Protein AF-A0A4Q2D017-F1 (afdb_monomer_lite)

Structure (mmCIF, N/CA/C/O backbone):
data_AF-A0A4Q2D017-F1
#
_entry.id   AF-A0A4Q2D017-F1
#
loop_
_atom_site.group_PDB
_atom_site.id
_atom_site.type_symbol
_atom_site.label_atom_id
_atom_site.label_alt_id
_atom_site.label_comp_id
_atom_site.label_asym_id
_atom_site.label_entity_id
_atom_site.label_seq_id
_atom_site.pdbx_PDB_ins_code
_atom_site.Cartn_x
_atom_site.Cartn_y
_atom_site.Cartn_z
_atom_site.occupancy
_atom_site.B_iso_or_equiv
_atom_site.auth_seq_id
_atom_site.auth_comp_id
_atom_site.auth_asym_id
_atom_site.auth_atom_id
_atom_site.pdbx_PDB_model_num
ATOM 1 N N . MET A 1 1 ? 18.342 13.319 -17.846 1.00 67.12 1 MET A N 1
ATOM 2 C CA . MET A 1 1 ? 18.159 12.533 -19.087 1.00 67.12 1 MET A CA 1
ATOM 3 C C . MET A 1 1 ? 16.752 11.967 -19.278 1.00 67.12 1 MET A C 1
ATOM 5 O O . MET A 1 1 ? 16.152 12.289 -20.282 1.00 67.12 1 MET A O 1
ATOM 9 N N . SER A 1 2 ? 16.174 11.177 -18.359 1.00 67.62 2 SER A N 1
ATOM 10 C CA . SER A 1 2 ? 14.832 10.562 -18.559 1.00 67.62 2 SER A CA 1
ATOM 11 C C . SER A 1 2 ? 13.714 11.557 -18.910 1.00 67.62 2 SER A C 1
ATOM 13 O O . SER A 1 2 ? 12.791 11.193 -19.616 1.00 67.62 2 SER A O 1
ATOM 15 N N . LYS A 1 3 ? 13.777 12.787 -18.380 1.00 69.56 3 LYS A N 1
ATOM 16 C CA . LYS A 1 3 ? 12.788 13.849 -18.630 1.00 69.56 3 LYS A CA 1
ATOM 17 C C . LYS A 1 3 ? 13.224 14.787 -19.750 1.00 69.56 3 LYS A C 1
ATOM 19 O O . LYS A 1 3 ? 12.391 15.288 -20.477 1.00 69.56 3 LYS A O 1
ATOM 24 N N . ASP A 1 4 ? 14.524 15.024 -19.872 1.00 72.00 4 ASP A N 1
ATOM 25 C CA . ASP A 1 4 ? 15.075 15.971 -20.846 1.00 72.00 4 ASP A CA 1
ATOM 26 C C . ASP A 1 4 ? 15.162 15.361 -22.256 1.00 72.00 4 ASP A C 1
ATOM 28 O O . ASP A 1 4 ? 15.118 16.097 -23.234 1.00 72.00 4 ASP A O 1
ATOM 32 N N . PHE A 1 5 ? 15.263 14.025 -22.336 1.00 76.50 5 PHE A N 1
ATOM 33 C CA . PHE A 1 5 ? 15.403 13.207 -23.552 1.00 76.50 5 PHE A CA 1
ATOM 34 C C . PHE A 1 5 ? 14.256 12.201 -23.760 1.00 76.50 5 PHE A C 1
ATOM 36 O O . PHE A 1 5 ? 14.355 11.348 -24.635 1.00 76.50 5 PHE A O 1
ATOM 43 N N . ASP A 1 6 ? 13.233 12.216 -22.896 1.00 71.19 6 ASP A N 1
ATOM 44 C CA . ASP A 1 6 ? 12.160 11.200 -22.823 1.00 71.19 6 ASP A CA 1
ATOM 45 C C . ASP A 1 6 ? 12.660 9.730 -22.798 1.00 71.19 6 ASP A C 1
ATOM 47 O O . ASP A 1 6 ? 11.977 8.772 -23.156 1.00 71.19 6 ASP A O 1
ATOM 51 N N . ALA A 1 7 ? 13.899 9.523 -22.341 1.00 77.19 7 ALA A N 1
ATOM 52 C CA . ALA A 1 7 ? 14.581 8.231 -22.350 1.00 77.19 7 ALA A CA 1
ATOM 53 C C . ALA A 1 7 ? 14.262 7.415 -21.084 1.00 77.19 7 ALA A C 1
ATOM 55 O O . ALA A 1 7 ? 15.121 7.161 -20.231 1.00 77.19 7 ALA A O 1
ATOM 56 N N . ASN A 1 8 ? 12.995 7.036 -20.912 1.00 71.19 8 ASN A N 1
ATOM 57 C CA . ASN A 1 8 ? 12.567 6.243 -19.761 1.00 71.19 8 ASN A CA 1
ATOM 58 C C . ASN A 1 8 ? 13.264 4.870 -19.730 1.00 71.19 8 ASN A C 1
ATOM 60 O O . ASN A 1 8 ? 13.350 4.172 -20.733 1.00 71.19 8 ASN A O 1
ATOM 64 N N . GLY A 1 9 ? 13.795 4.488 -18.562 1.00 70.12 9 GLY A N 1
ATOM 65 C CA . GLY A 1 9 ? 14.555 3.241 -18.381 1.00 70.12 9 GLY A CA 1
ATOM 66 C C . GLY A 1 9 ? 16.047 3.334 -18.725 1.00 70.12 9 GLY A C 1
ATOM 67 O O . GLY A 1 9 ? 16.813 2.470 -18.308 1.00 70.12 9 GLY A O 1
ATOM 68 N N . PHE A 1 10 ? 16.490 4.413 -19.377 1.00 77.25 10 PHE A N 1
ATOM 69 C CA . PHE A 1 10 ? 17.895 4.652 -19.700 1.00 77.25 10 PHE A CA 1
ATOM 70 C C . PHE A 1 10 ? 18.370 5.935 -19.010 1.00 77.25 10 PHE A C 1
ATOM 72 O O . PHE A 1 10 ? 18.116 7.049 -19.459 1.00 77.25 10 PHE A O 1
ATOM 79 N N . ARG A 1 11 ? 18.993 5.801 -17.832 1.00 75.81 11 ARG A N 1
ATOM 80 C CA . ARG A 1 11 ? 19.250 6.939 -16.934 1.00 75.81 11 ARG A CA 1
ATOM 81 C C . ARG A 1 11 ? 20.738 7.127 -16.664 1.00 75.81 11 ARG A C 1
ATOM 83 O O . ARG A 1 11 ? 21.403 6.222 -16.177 1.00 75.81 11 ARG A O 1
ATOM 90 N N . ALA A 1 12 ? 21.214 8.342 -16.914 1.00 80.38 12 ALA A N 1
ATOM 91 C CA . ALA A 1 12 ? 22.469 8.865 -16.391 1.00 80.38 12 ALA A CA 1
ATOM 92 C C . ALA A 1 12 ? 22.181 10.164 -15.624 1.00 80.38 12 ALA A C 1
ATOM 94 O O . ALA A 1 12 ? 21.317 10.952 -16.026 1.00 80.38 12 ALA A O 1
ATOM 95 N N . GLY A 1 13 ? 22.862 10.350 -14.496 1.00 75.81 13 GLY A N 1
ATOM 96 C CA . GLY A 1 13 ? 22.846 11.591 -13.726 1.00 75.81 13 GLY A CA 1
ATOM 97 C C . GLY A 1 13 ? 24.083 12.415 -14.058 1.00 75.81 13 GLY A C 1
ATOM 98 O O . GLY A 1 13 ? 25.172 11.861 -14.170 1.00 75.81 13 GLY A O 1
ATOM 99 N N . VAL A 1 14 ? 23.915 13.725 -14.212 1.00 77.81 14 VAL A N 1
ATOM 100 C CA . VAL A 1 14 ? 25.022 14.665 -14.409 1.00 77.81 14 VAL A CA 1
ATOM 101 C C . VAL A 1 14 ? 24.901 15.745 -13.346 1.00 77.81 14 VAL A C 1
ATOM 103 O O . VAL A 1 14 ? 23.828 16.323 -13.175 1.00 77.81 14 VAL A O 1
ATOM 106 N N . LEU A 1 15 ? 25.995 16.011 -12.632 1.00 81.81 15 LEU A N 1
ATOM 107 C CA . LEU A 1 15 ? 26.108 17.190 -11.785 1.00 81.81 15 LEU A CA 1
ATOM 108 C C . LEU A 1 15 ? 26.809 18.290 -12.576 1.00 81.81 15 LEU A C 1
ATOM 110 O O . LEU A 1 15 ? 27.970 18.147 -12.950 1.00 81.81 15 LEU A O 1
ATOM 114 N N . PHE A 1 16 ? 26.114 19.404 -12.772 1.00 83.38 16 PHE A N 1
ATOM 115 C CA . PHE A 1 16 ? 26.702 20.636 -13.274 1.00 83.38 16 PHE A CA 1
ATOM 116 C C . PHE A 1 16 ? 26.697 21.671 -12.150 1.00 83.38 16 PHE A C 1
ATOM 118 O O . PHE A 1 16 ? 25.639 22.020 -11.627 1.00 83.38 16 PHE A O 1
ATOM 125 N N . THR A 1 17 ? 27.873 22.152 -11.755 1.00 87.06 17 THR A N 1
ATOM 126 C CA . THR A 1 17 ? 28.029 23.181 -10.721 1.00 87.06 17 THR A CA 1
ATOM 127 C C . THR A 1 17 ? 29.101 24.179 -11.139 1.00 87.06 17 THR A C 1
ATOM 129 O O . THR A 1 17 ? 30.084 23.806 -11.770 1.00 87.06 17 THR A O 1
ATOM 132 N N . ARG A 1 18 ? 28.907 25.451 -10.777 1.00 93.94 18 ARG A N 1
ATOM 133 C CA . ARG A 1 18 ? 29.926 26.511 -10.893 1.00 93.94 18 ARG A CA 1
ATOM 134 C C . ARG A 1 18 ? 30.689 26.740 -9.580 1.00 93.94 18 ARG A C 1
ATOM 136 O O . ARG A 1 18 ? 31.474 27.673 -9.487 1.00 93.94 18 ARG A O 1
ATOM 143 N N . ASN A 1 19 ? 30.396 25.953 -8.543 1.00 96.31 19 ASN A N 1
ATOM 144 C CA . ASN A 1 19 ? 31.060 26.024 -7.245 1.00 96.31 19 ASN A CA 1
ATOM 145 C C . ASN A 1 19 ? 32.191 24.988 -7.195 1.00 96.31 19 ASN A C 1
ATOM 147 O O . ASN A 1 19 ? 31.921 23.786 -7.127 1.00 96.31 19 ASN A O 1
ATOM 151 N N . ASP A 1 20 ? 33.433 25.470 -7.210 1.00 95.56 20 ASP A N 1
ATOM 152 C CA . ASP A 1 20 ? 34.635 24.631 -7.258 1.00 95.56 20 ASP A CA 1
ATOM 153 C C . ASP A 1 20 ? 34.803 23.742 -6.020 1.00 95.56 20 ASP A C 1
ATOM 155 O O . ASP A 1 20 ? 35.229 22.594 -6.137 1.00 95.56 20 ASP A O 1
ATOM 159 N N . GLU A 1 21 ? 34.436 24.226 -4.834 1.00 95.19 21 GLU A N 1
ATOM 160 C CA . GLU A 1 21 ? 34.548 23.453 -3.590 1.00 95.19 21 GLU A CA 1
ATOM 161 C C . GLU A 1 21 ? 33.543 22.295 -3.558 1.00 95.19 21 GLU A C 1
ATOM 163 O O . GLU A 1 21 ? 33.886 21.166 -3.187 1.00 95.19 21 GLU A O 1
ATOM 168 N N . LEU A 1 22 ? 32.318 22.533 -4.041 1.00 92.50 22 LEU A N 1
ATOM 169 C CA . LEU A 1 22 ? 31.337 21.469 -4.249 1.00 92.50 22 LEU A CA 1
ATOM 170 C C . LEU A 1 22 ? 31.820 20.472 -5.310 1.00 92.50 22 LEU A C 1
ATOM 172 O O . LEU A 1 22 ? 31.696 19.264 -5.111 1.00 92.50 22 LEU A O 1
ATOM 176 N N . PHE A 1 23 ? 32.392 20.960 -6.414 1.00 92.38 23 PHE A N 1
ATOM 177 C CA . PHE A 1 23 ? 32.914 20.103 -7.476 1.00 92.38 23 PHE A CA 1
ATOM 178 C C . PHE A 1 23 ? 34.010 19.167 -6.957 1.00 92.38 23 PHE A C 1
ATOM 180 O O . PHE A 1 23 ? 33.894 17.954 -7.121 1.00 92.38 23 PHE A O 1
ATOM 187 N N . LYS A 1 24 ? 35.020 19.698 -6.253 1.00 92.06 24 LYS A N 1
ATOM 188 C CA . LYS A 1 24 ? 36.105 18.904 -5.645 1.00 92.06 24 LYS A CA 1
ATOM 189 C C . LYS A 1 24 ? 35.575 17.872 -4.648 1.00 92.06 24 LYS A C 1
ATOM 191 O O . LYS A 1 24 ? 36.005 16.719 -4.673 1.00 92.06 24 LYS A O 1
ATOM 196 N N . SER A 1 25 ? 34.613 18.267 -3.811 1.00 91.25 25 SER A N 1
ATOM 197 C CA . SER A 1 25 ? 34.002 17.381 -2.810 1.00 91.25 25 SER A CA 1
ATOM 198 C C . SER A 1 25 ? 33.255 16.208 -3.453 1.00 91.25 25 SER A C 1
ATOM 200 O O . SER A 1 25 ? 33.391 15.061 -3.026 1.00 91.25 25 SER A O 1
ATOM 202 N N . ILE A 1 26 ? 32.494 16.472 -4.519 1.00 89.31 26 ILE A N 1
ATOM 203 C CA . ILE A 1 26 ? 31.793 15.429 -5.280 1.00 89.31 26 ILE A CA 1
ATOM 204 C C . ILE A 1 26 ? 32.804 14.544 -6.016 1.00 89.31 26 ILE A C 1
ATOM 206 O O . ILE A 1 26 ? 32.665 13.322 -6.018 1.00 89.31 26 ILE A O 1
ATOM 210 N N . LEU A 1 27 ? 33.852 15.130 -6.600 1.00 88.31 27 LEU A N 1
ATOM 211 C CA . LEU A 1 27 ? 34.858 14.389 -7.359 1.00 88.31 27 LEU A CA 1
ATOM 212 C C . LEU A 1 27 ? 35.555 13.329 -6.493 1.00 88.31 27 LEU A C 1
ATOM 214 O O . LEU A 1 27 ? 35.720 12.196 -6.945 1.00 88.31 27 LEU A O 1
ATOM 218 N N . ALA A 1 28 ? 35.846 13.650 -5.227 1.00 88.50 28 ALA A N 1
ATOM 219 C CA . ALA A 1 28 ? 36.427 12.718 -4.257 1.00 88.50 28 ALA A CA 1
ATOM 220 C C . ALA A 1 28 ? 35.551 11.479 -3.975 1.00 88.50 28 ALA A C 1
ATOM 222 O O . ALA A 1 28 ? 36.070 10.433 -3.593 1.00 88.50 28 ALA A O 1
ATOM 223 N N . THR A 1 29 ? 34.233 11.569 -4.184 1.00 86.50 29 THR A N 1
ATOM 224 C CA . THR A 1 29 ? 33.278 10.463 -3.964 1.00 86.50 29 THR A CA 1
ATOM 225 C C . THR A 1 29 ? 32.739 9.852 -5.263 1.00 86.50 29 THR A C 1
ATOM 227 O O . THR A 1 29 ? 32.033 8.843 -5.233 1.00 86.50 29 THR A O 1
ATOM 230 N N . SER A 1 30 ? 33.115 10.411 -6.417 1.00 84.69 30 SER A N 1
ATOM 231 C CA . SER A 1 30 ? 32.557 10.063 -7.731 1.00 84.69 30 SER A CA 1
ATOM 232 C C . SER A 1 30 ? 32.817 8.620 -8.178 1.00 84.69 30 SER A C 1
ATOM 234 O O . SER A 1 30 ? 32.018 8.070 -8.935 1.00 84.69 30 SER A O 1
ATOM 236 N N . ILE A 1 31 ? 33.874 7.970 -7.673 1.00 82.31 31 ILE A N 1
ATOM 237 C CA . ILE A 1 31 ? 34.213 6.575 -8.007 1.00 82.31 31 ILE A CA 1
ATOM 238 C C . ILE A 1 31 ? 33.091 5.587 -7.648 1.00 82.31 31 ILE A C 1
ATOM 240 O O . ILE A 1 31 ? 32.924 4.568 -8.313 1.00 82.31 31 ILE A O 1
ATOM 244 N N . PHE A 1 32 ? 32.276 5.910 -6.641 1.00 82.19 32 PHE A N 1
ATOM 245 C CA . PHE A 1 32 ? 31.134 5.092 -6.224 1.00 82.19 32 PHE A CA 1
ATOM 246 C C . PHE A 1 32 ? 29.852 5.390 -7.016 1.00 82.19 32 PHE A C 1
ATOM 248 O O . PHE A 1 32 ? 28.829 4.748 -6.795 1.00 82.19 32 PHE A O 1
ATOM 255 N N . MET A 1 33 ? 29.892 6.366 -7.926 1.00 82.50 33 MET A N 1
ATOM 256 C CA . MET A 1 33 ? 28.743 6.859 -8.694 1.00 82.50 33 MET A CA 1
ATOM 257 C C . MET A 1 33 ? 28.937 6.690 -10.209 1.00 82.50 33 MET A C 1
ATOM 259 O O . MET A 1 33 ? 28.250 7.334 -11.002 1.00 82.50 33 MET A O 1
ATOM 263 N N . LEU A 1 34 ? 29.886 5.842 -10.622 1.00 79.81 34 LEU A N 1
ATOM 264 C CA . LEU A 1 34 ? 30.203 5.627 -12.030 1.00 79.81 34 LEU A CA 1
ATOM 265 C C . LEU A 1 34 ? 29.020 5.015 -12.788 1.00 79.81 34 LEU A C 1
ATOM 267 O O . LEU A 1 34 ? 28.345 4.094 -12.329 1.00 79.81 34 LEU A O 1
ATOM 271 N N . VAL A 1 35 ? 28.800 5.526 -13.995 1.00 83.50 35 VAL A N 1
ATOM 272 C CA . VAL A 1 35 ? 27.807 5.003 -14.934 1.00 83.50 35 VAL A CA 1
ATOM 273 C C . VAL A 1 35 ? 28.438 3.855 -15.724 1.00 83.50 35 VAL A C 1
ATOM 275 O O . VAL A 1 35 ? 29.602 3.933 -16.112 1.00 83.50 35 VAL A O 1
ATOM 278 N N . ALA A 1 36 ? 27.675 2.789 -15.984 1.00 86.44 36 ALA A N 1
ATOM 279 C CA . ALA A 1 36 ? 28.152 1.656 -16.776 1.00 86.44 36 ALA A CA 1
ATOM 280 C C . ALA A 1 36 ? 28.688 2.116 -18.145 1.00 86.44 36 ALA A C 1
ATOM 282 O O . ALA A 1 36 ? 28.051 2.930 -18.820 1.00 86.44 36 ALA A O 1
ATOM 283 N N . SER A 1 37 ? 29.831 1.572 -18.579 1.00 89.12 37 SER A N 1
ATOM 284 C CA . SER A 1 37 ? 30.522 2.002 -19.806 1.00 89.12 37 SER A CA 1
ATOM 285 C C . SER A 1 37 ? 29.637 2.015 -21.063 1.00 89.12 37 SER A C 1
ATOM 287 O O . SER A 1 37 ? 29.724 2.991 -21.806 1.00 89.12 37 SER A O 1
ATOM 289 N N . PRO A 1 38 ? 28.736 1.035 -21.303 1.00 88.62 38 PRO A N 1
ATOM 290 C CA . PRO A 1 38 ? 27.812 1.101 -22.438 1.00 88.62 38 PRO A CA 1
ATOM 291 C C . PRO A 1 38 ? 26.863 2.305 -22.367 1.00 88.62 38 PRO A C 1
ATOM 293 O O . PRO A 1 38 ? 26.649 2.992 -23.363 1.00 88.62 38 PRO A O 1
ATOM 296 N N . THR A 1 39 ? 26.339 2.609 -21.176 1.00 87.25 39 THR A N 1
ATOM 297 C CA . THR A 1 39 ? 25.455 3.759 -20.951 1.00 87.25 39 THR A CA 1
ATOM 298 C C . THR A 1 39 ? 26.199 5.074 -21.163 1.00 87.25 39 THR A C 1
ATOM 300 O O . THR A 1 39 ? 25.681 5.972 -21.823 1.00 87.25 39 THR A O 1
ATOM 303 N N . ALA A 1 40 ? 27.429 5.179 -20.653 1.00 86.62 40 ALA A N 1
ATOM 304 C CA . ALA A 1 40 ? 28.276 6.352 -20.850 1.00 86.62 40 ALA A CA 1
ATOM 305 C C . ALA A 1 40 ? 28.636 6.564 -22.332 1.00 86.62 40 ALA A C 1
ATOM 307 O O . ALA A 1 40 ? 28.551 7.687 -22.823 1.00 86.62 40 ALA A O 1
ATOM 308 N N . GLY A 1 41 ? 28.979 5.494 -23.057 1.00 90.19 41 GLY A N 1
ATOM 309 C CA . GLY A 1 41 ? 29.297 5.552 -24.486 1.00 90.19 41 GLY A CA 1
ATOM 310 C C . GLY A 1 41 ? 28.118 6.021 -25.338 1.00 90.19 41 GLY A C 1
ATOM 311 O O . GLY A 1 41 ? 28.281 6.910 -26.169 1.00 90.19 41 GLY A O 1
ATOM 312 N N . LEU A 1 42 ? 26.920 5.490 -25.083 1.00 87.75 42 LEU A N 1
ATOM 313 C CA . LEU A 1 42 ? 25.701 5.886 -25.795 1.00 87.75 42 LEU A CA 1
ATOM 314 C C . LEU A 1 42 ? 25.314 7.347 -25.527 1.00 87.75 42 LEU A C 1
ATOM 316 O O . LEU A 1 42 ? 25.030 8.082 -26.470 1.00 87.75 42 LEU A O 1
ATOM 320 N N . TRP A 1 43 ? 25.344 7.793 -24.264 1.00 88.06 43 TRP A N 1
ATOM 321 C CA . TRP A 1 43 ? 25.077 9.201 -23.950 1.00 88.06 43 TRP A CA 1
ATOM 322 C C . TRP A 1 43 ? 26.126 10.132 -24.549 1.00 88.06 43 TRP A C 1
ATOM 324 O O . TRP A 1 43 ? 25.768 11.187 -25.062 1.00 88.06 43 TRP A O 1
ATOM 334 N N . SER A 1 44 ? 27.400 9.740 -24.522 1.00 88.12 44 SER A N 1
ATOM 335 C CA . SER A 1 44 ? 28.479 10.511 -25.139 1.00 88.12 44 SER A CA 1
ATOM 336 C C . SER A 1 44 ? 28.289 10.641 -26.651 1.00 88.12 44 SER A C 1
ATOM 338 O O . SER A 1 44 ? 28.412 11.741 -27.180 1.00 88.12 44 SER A O 1
ATOM 340 N N . ALA A 1 45 ? 27.938 9.555 -27.346 1.00 89.38 45 ALA A N 1
ATOM 341 C CA . ALA A 1 45 ? 27.687 9.590 -28.786 1.00 89.38 45 ALA A CA 1
ATOM 342 C C . ALA A 1 45 ? 26.535 10.542 -29.140 1.00 89.38 45 ALA A C 1
ATOM 344 O O . ALA A 1 45 ? 26.681 11.368 -30.034 1.00 89.38 45 ALA A O 1
ATOM 345 N N . LEU A 1 46 ? 25.428 10.482 -28.394 1.00 84.94 46 LEU A N 1
ATOM 346 C CA . LEU A 1 46 ? 24.279 11.361 -28.613 1.00 84.94 46 LEU A CA 1
ATOM 347 C C . LEU A 1 46 ? 24.597 12.834 -28.313 1.00 84.94 46 LEU A C 1
ATOM 349 O O . LEU A 1 46 ? 24.197 13.713 -29.066 1.00 84.94 46 LEU A O 1
ATOM 353 N N . LEU A 1 47 ? 25.286 13.114 -27.203 1.00 86.75 47 LEU A N 1
ATOM 354 C CA . LEU A 1 47 ? 25.563 14.486 -26.764 1.00 86.75 47 LEU A CA 1
ATOM 355 C C . LEU A 1 47 ? 26.646 15.185 -27.595 1.00 86.75 47 LEU A C 1
ATOM 357 O O . LEU A 1 47 ? 26.670 16.412 -27.629 1.00 86.75 47 LEU A O 1
ATOM 361 N N . ASN A 1 48 ? 27.539 14.426 -28.235 1.00 91.50 48 ASN A N 1
ATOM 362 C CA . ASN A 1 48 ? 28.587 14.974 -29.099 1.00 91.50 48 ASN A CA 1
ATOM 363 C C . ASN A 1 48 ? 28.182 15.042 -30.581 1.00 91.50 48 ASN A C 1
ATOM 365 O O . ASN A 1 48 ? 28.894 15.661 -31.370 1.00 91.50 48 ASN A O 1
ATOM 369 N N . ASP A 1 49 ? 27.053 14.447 -30.974 1.00 93.19 49 ASP A N 1
ATOM 370 C CA . ASP A 1 49 ? 26.478 14.634 -32.306 1.00 93.19 49 ASP A CA 1
ATOM 371 C C . ASP A 1 49 ? 25.733 15.977 -32.361 1.00 93.19 49 ASP A C 1
ATOM 373 O O . ASP A 1 49 ? 24.557 16.076 -32.006 1.00 93.19 49 ASP A O 1
ATOM 377 N N . GLN A 1 50 ? 26.440 17.034 -32.776 1.00 89.62 50 GLN A N 1
ATOM 378 C CA . GLN A 1 50 ? 25.887 18.393 -32.816 1.00 89.62 50 GLN A CA 1
ATOM 379 C C . GLN A 1 50 ? 24.626 18.492 -33.686 1.00 89.62 50 GLN A C 1
ATOM 381 O O . GLN A 1 50 ? 23.647 19.100 -33.260 1.00 89.62 50 GLN A O 1
ATOM 386 N N . GLY A 1 51 ? 24.612 17.850 -34.859 1.00 92.75 51 GLY A N 1
ATOM 387 C CA . GLY A 1 51 ? 23.474 17.923 -35.778 1.00 92.75 51 GLY A CA 1
ATOM 388 C C . GLY A 1 51 ? 22.238 17.202 -35.238 1.00 92.75 51 GLY A C 1
ATOM 389 O O . GLY A 1 51 ? 21.121 17.728 -35.307 1.00 92.75 51 GLY A O 1
ATOM 390 N N . ALA A 1 52 ? 22.424 16.015 -34.653 1.00 87.00 52 ALA A N 1
ATOM 391 C CA . ALA A 1 52 ? 21.329 15.283 -34.023 1.00 87.00 52 ALA A CA 1
ATOM 392 C C . ALA A 1 52 ? 20.809 15.997 -32.767 1.00 87.00 52 ALA A C 1
ATOM 394 O O . ALA A 1 52 ? 19.596 16.026 -32.543 1.00 87.00 52 ALA A O 1
ATOM 395 N N . LEU A 1 53 ? 21.699 16.592 -31.965 1.00 87.31 53 LEU A N 1
ATOM 396 C CA . LEU A 1 53 ? 21.328 17.303 -30.744 1.00 87.31 53 LEU A CA 1
ATOM 397 C C . LEU A 1 53 ? 20.535 18.580 -31.041 1.00 87.31 53 LEU A C 1
ATOM 399 O O . LEU A 1 53 ? 19.506 18.804 -30.406 1.00 87.31 53 LEU A O 1
ATOM 403 N N . GLU A 1 54 ? 20.969 19.386 -32.011 1.00 90.50 54 GLU A N 1
ATOM 404 C CA . GLU A 1 54 ? 20.235 20.582 -32.451 1.00 90.50 54 GLU A CA 1
ATOM 405 C C . GLU A 1 54 ? 18.834 20.205 -32.944 1.00 90.50 54 GLU A C 1
ATOM 407 O O . GLU A 1 54 ? 17.834 20.707 -32.424 1.00 90.50 54 GLU A O 1
ATOM 412 N N . THR A 1 55 ? 18.752 19.211 -33.836 1.00 92.19 55 THR A N 1
ATOM 413 C CA . THR A 1 55 ? 17.473 18.687 -34.344 1.00 92.19 55 THR A CA 1
ATOM 414 C C . THR A 1 55 ? 16.570 18.184 -33.213 1.00 92.19 55 THR A C 1
ATOM 416 O O . THR A 1 55 ? 15.353 18.392 -33.229 1.00 92.19 55 THR A O 1
ATOM 419 N N . TYR A 1 56 ? 17.142 17.492 -32.222 1.00 88.25 56 TYR A N 1
ATOM 420 C CA . TYR A 1 56 ? 16.402 17.000 -31.064 1.00 88.25 56 TYR A CA 1
ATOM 421 C C . TYR A 1 56 ? 15.823 18.152 -30.236 1.00 88.25 56 TYR A C 1
ATOM 423 O O . TYR A 1 56 ? 14.637 18.129 -29.903 1.00 88.25 56 TYR A O 1
ATOM 431 N N . VAL A 1 57 ? 16.640 19.162 -29.915 1.00 87.81 57 VAL A N 1
ATOM 432 C CA . VAL A 1 57 ? 16.218 20.311 -29.102 1.00 87.81 57 VAL A CA 1
ATOM 433 C C . VAL A 1 57 ? 15.089 21.072 -29.788 1.00 87.81 57 VAL A C 1
ATOM 435 O O . VAL A 1 57 ? 14.088 21.365 -29.131 1.00 87.81 57 VAL A O 1
ATOM 438 N N . GLU A 1 58 ? 15.205 21.332 -31.091 1.00 91.38 58 GLU A N 1
ATOM 439 C CA . GLU A 1 58 ? 14.161 22.004 -31.872 1.00 91.38 58 GLU A CA 1
ATOM 440 C C . GLU A 1 58 ? 12.841 21.228 -31.825 1.00 91.38 58 GLU A C 1
ATOM 442 O O . GLU A 1 58 ? 11.817 21.761 -31.392 1.00 91.38 58 GLU A O 1
ATOM 447 N N . ARG A 1 59 ? 12.868 19.932 -32.162 1.00 91.12 59 ARG A N 1
ATOM 448 C CA . ARG A 1 59 ? 11.668 19.078 -32.139 1.00 91.12 59 ARG A CA 1
ATOM 449 C C . ARG A 1 59 ? 11.045 18.981 -30.754 1.00 91.12 59 ARG A C 1
ATOM 451 O O . ARG A 1 59 ? 9.823 19.015 -30.623 1.00 91.12 59 ARG A O 1
ATOM 458 N N . ASN A 1 60 ? 11.871 18.860 -29.718 1.00 87.94 60 ASN A N 1
ATOM 459 C CA . ASN A 1 60 ? 11.393 18.792 -28.345 1.00 87.94 60 ASN A CA 1
ATOM 460 C C . ASN A 1 60 ? 10.698 20.100 -27.934 1.00 87.94 60 ASN A C 1
ATOM 462 O O . ASN A 1 60 ? 9.614 20.067 -27.355 1.00 87.94 60 ASN A O 1
ATOM 466 N N . GLN A 1 61 ? 11.268 21.259 -28.279 1.00 88.88 61 GLN A N 1
ATOM 467 C CA . GLN A 1 61 ? 10.642 22.560 -28.021 1.00 88.88 61 GLN A CA 1
ATOM 468 C C . GLN A 1 61 ? 9.322 22.729 -28.781 1.00 88.88 61 GLN A C 1
ATOM 470 O O . GLN A 1 61 ? 8.348 23.223 -28.209 1.00 88.88 61 GLN A O 1
ATOM 475 N N . GLU A 1 62 ? 9.260 22.299 -30.042 1.00 91.50 62 GLU A N 1
ATOM 476 C CA . GLU A 1 62 ? 8.030 22.324 -30.839 1.00 91.50 62 GLU A CA 1
ATOM 477 C C . GLU A 1 62 ? 6.939 21.432 -30.243 1.00 91.50 62 GLU A C 1
ATOM 479 O O . GLU A 1 62 ? 5.802 21.880 -30.076 1.00 91.50 62 GLU A O 1
ATOM 484 N N . ALA A 1 63 ? 7.284 20.199 -29.862 1.00 89.94 63 ALA A N 1
ATOM 485 C CA . ALA A 1 63 ? 6.353 19.258 -29.249 1.00 89.94 63 ALA A CA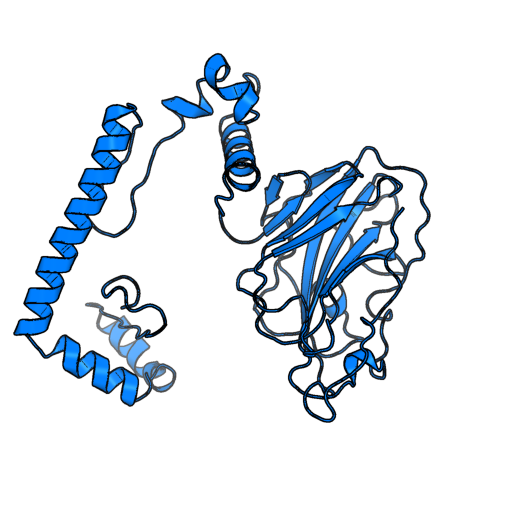 1
ATOM 486 C C . ALA A 1 63 ? 5.844 19.762 -27.889 1.00 89.94 63 ALA A C 1
ATOM 488 O O . ALA A 1 63 ? 4.636 19.744 -27.634 1.00 89.94 63 ALA A O 1
ATOM 489 N N . LEU A 1 64 ? 6.740 20.279 -27.041 1.00 88.06 64 LEU A N 1
ATOM 490 C CA . LEU A 1 64 ? 6.382 20.873 -25.751 1.00 88.06 64 LEU A CA 1
ATOM 491 C C . LEU A 1 64 ? 5.465 22.084 -25.922 1.00 88.06 64 LEU A C 1
ATOM 493 O O . LEU A 1 64 ? 4.458 22.191 -25.217 1.00 88.06 64 LEU A O 1
ATOM 497 N N . ARG A 1 65 ? 5.764 22.966 -26.885 1.00 90.00 65 ARG A N 1
ATOM 498 C CA . ARG A 1 65 ? 4.902 24.106 -27.213 1.00 90.00 65 ARG A CA 1
ATOM 499 C C . ARG A 1 65 ? 3.527 23.634 -27.674 1.00 90.00 65 ARG A C 1
ATOM 501 O O . ARG A 1 65 ? 2.527 24.121 -27.154 1.00 90.00 65 ARG A O 1
ATOM 508 N N . GLY A 1 66 ? 3.464 22.655 -28.576 1.00 92.19 66 GLY A N 1
ATOM 509 C CA . GLY A 1 66 ? 2.205 22.086 -29.058 1.00 92.19 66 GLY A CA 1
ATOM 510 C C . GLY A 1 66 ? 1.351 21.492 -27.932 1.00 92.19 66 GLY A C 1
ATOM 511 O O . GLY A 1 66 ? 0.158 21.786 -27.838 1.00 92.19 66 GLY A O 1
ATOM 512 N N . ALA A 1 67 ? 1.961 20.718 -27.029 1.00 91.19 67 ALA A N 1
ATOM 513 C CA . ALA A 1 67 ? 1.279 20.148 -25.868 1.00 91.19 67 ALA A CA 1
ATOM 514 C C . ALA A 1 67 ? 0.772 21.234 -24.902 1.00 91.19 67 ALA A C 1
ATOM 516 O O . ALA A 1 67 ? -0.386 21.198 -24.475 1.00 91.19 67 ALA A O 1
ATOM 517 N N . TYR A 1 68 ? 1.612 22.230 -24.599 1.00 91.94 68 TYR A N 1
ATOM 518 C CA . TYR A 1 68 ? 1.249 23.363 -23.749 1.00 91.94 68 TYR A CA 1
ATOM 519 C C . TYR A 1 68 ? 0.096 24.177 -24.347 1.00 91.94 68 TYR A C 1
ATOM 521 O O . TYR A 1 68 ? -0.881 24.488 -23.662 1.00 91.94 68 TYR A O 1
ATOM 529 N N . GLU A 1 69 ? 0.157 24.504 -25.635 1.00 93.00 69 GLU A N 1
ATOM 530 C CA . GLU A 1 69 ? -0.902 25.244 -26.321 1.00 93.00 69 GLU A CA 1
ATOM 531 C C . GLU A 1 69 ? -2.213 24.464 -26.362 1.00 93.00 69 GLU A C 1
ATOM 533 O O . GLU A 1 69 ? -3.276 25.053 -26.159 1.00 93.00 69 GLU A O 1
ATOM 538 N N . HIS A 1 70 ? -2.151 23.148 -26.581 1.00 94.44 70 HIS A N 1
ATOM 539 C CA . HIS A 1 70 ? -3.324 22.284 -26.568 1.00 94.44 70 HIS A CA 1
ATOM 540 C C . HIS A 1 70 ? -4.038 22.330 -25.209 1.00 94.44 70 HIS A C 1
ATOM 542 O O . HIS A 1 70 ? -5.219 22.683 -25.143 1.00 94.44 70 HIS A O 1
ATOM 548 N N . ILE A 1 71 ? -3.317 22.051 -24.115 1.00 93.25 71 ILE A N 1
ATOM 549 C CA . ILE A 1 71 ? -3.927 22.001 -22.780 1.00 93.25 71 ILE A CA 1
ATOM 550 C C . ILE A 1 71 ? -4.377 23.386 -22.303 1.00 93.25 71 ILE A C 1
ATOM 552 O O . ILE A 1 71 ? -5.472 23.536 -21.766 1.00 93.25 71 ILE A O 1
ATOM 556 N N . THR A 1 72 ? -3.593 24.436 -22.553 1.00 94.31 72 THR A N 1
ATOM 557 C CA . THR A 1 72 ? -3.959 25.797 -22.130 1.00 94.31 72 THR A CA 1
ATOM 558 C C . THR A 1 72 ? -5.109 26.377 -22.942 1.00 94.31 72 THR A C 1
ATOM 560 O O . THR A 1 72 ? -5.880 27.186 -22.427 1.00 94.31 72 THR A O 1
ATOM 563 N N . ARG A 1 73 ? -5.281 25.971 -24.206 1.00 96.12 73 ARG A N 1
ATOM 564 C CA . ARG A 1 73 ? -6.479 26.304 -24.989 1.00 96.12 73 ARG A CA 1
ATOM 565 C C . ARG A 1 73 ? -7.724 25.675 -24.373 1.00 96.12 73 ARG A C 1
ATOM 567 O O . ARG A 1 73 ? -8.713 26.382 -24.208 1.00 96.12 73 ARG A O 1
ATOM 574 N N . TRP A 1 74 ? -7.649 24.405 -23.975 1.00 95.31 74 TRP A N 1
ATOM 575 C CA . TRP A 1 74 ? -8.738 23.726 -23.268 1.00 95.31 74 TRP A CA 1
ATOM 576 C C . TRP A 1 74 ? -9.066 24.420 -21.937 1.00 95.31 74 TRP A C 1
ATOM 578 O O . TRP A 1 74 ? -10.217 24.772 -21.686 1.00 95.31 74 TRP A O 1
ATOM 588 N N . LEU A 1 75 ? -8.050 24.724 -21.122 1.00 93.75 75 LEU A N 1
ATOM 589 C CA . LEU A 1 75 ? -8.234 25.407 -19.836 1.00 93.75 75 LEU A CA 1
ATOM 590 C C . LEU A 1 75 ? -8.869 26.793 -20.003 1.00 93.75 75 LEU A C 1
ATOM 592 O O . LEU A 1 75 ? -9.820 27.115 -19.295 1.00 93.75 75 LEU A O 1
ATOM 596 N N . ARG A 1 76 ? -8.406 27.588 -20.979 1.00 93.81 76 ARG A N 1
ATOM 597 C CA . ARG A 1 76 ? -9.002 28.898 -21.296 1.00 93.81 76 ARG A CA 1
ATOM 598 C C . ARG A 1 76 ? -10.445 28.778 -21.764 1.00 93.81 76 ARG A C 1
ATOM 600 O O . ARG A 1 76 ? -11.275 29.557 -21.310 1.00 93.81 76 ARG A O 1
ATOM 607 N N . PHE A 1 77 ? -10.746 27.805 -22.624 1.00 94.75 77 PHE A N 1
ATOM 608 C CA . PHE A 1 77 ? -12.108 27.557 -23.098 1.00 94.75 77 PHE A CA 1
ATOM 609 C C . PHE A 1 77 ? -13.074 27.268 -21.937 1.00 94.75 77 PHE A C 1
ATOM 611 O O . PHE A 1 77 ? -14.182 27.794 -21.915 1.00 94.75 77 PHE A O 1
ATOM 618 N N . HIS A 1 78 ? -12.627 26.517 -20.927 1.00 89.94 78 HIS A N 1
ATOM 619 C CA . HIS A 1 78 ? -13.411 26.234 -19.719 1.00 89.94 78 HIS A CA 1
ATOM 620 C C . HIS A 1 78 ? -13.267 27.291 -18.606 1.00 89.94 78 HIS A C 1
ATOM 622 O O . HIS A 1 78 ? -13.838 27.140 -17.523 1.00 89.94 78 HIS A O 1
ATOM 628 N N . GLY A 1 79 ? -12.512 28.368 -18.841 1.00 90.12 79 GLY A N 1
ATOM 629 C CA . GLY A 1 79 ? -12.257 29.418 -17.853 1.00 90.12 79 GLY A CA 1
ATOM 630 C C . GLY A 1 79 ? -11.527 28.931 -16.595 1.00 90.12 79 GLY A C 1
ATOM 631 O O . GLY A 1 79 ? -11.716 29.510 -15.526 1.00 90.12 79 GLY A O 1
ATOM 632 N N . VAL A 1 80 ? -10.743 27.855 -16.691 1.00 91.44 80 VAL A N 1
ATOM 633 C CA . VAL A 1 80 ? -9.945 27.314 -15.585 1.00 91.44 80 VAL A CA 1
ATOM 634 C C . VAL A 1 80 ? -8.600 28.035 -15.541 1.00 91.44 80 VAL A C 1
ATOM 636 O O . VAL A 1 80 ? -7.846 28.037 -16.516 1.00 91.44 80 VAL A O 1
ATOM 639 N N . SER A 1 81 ? -8.296 28.645 -14.397 1.00 91.81 81 SER A N 1
ATOM 640 C CA . SER A 1 81 ? -7.037 29.355 -14.179 1.00 91.81 81 SER A CA 1
ATOM 641 C C . SER A 1 81 ? -5.856 28.387 -14.107 1.00 91.81 81 SER A C 1
ATOM 643 O O . SER A 1 81 ? -5.965 27.279 -13.588 1.00 91.81 81 SER A O 1
ATOM 645 N N . TYR A 1 82 ? -4.700 28.817 -14.599 1.00 92.00 82 TYR A N 1
ATOM 646 C CA . TYR A 1 82 ? -3.448 28.071 -14.513 1.00 92.00 82 TYR A CA 1
ATOM 647 C C . TYR A 1 82 ? -2.272 29.042 -14.425 1.00 92.00 82 TYR A C 1
ATOM 649 O O . TYR A 1 82 ? -2.379 30.197 -14.844 1.00 92.00 82 TYR A O 1
ATOM 657 N N . LEU A 1 83 ? -1.148 28.579 -13.885 1.00 90.38 83 LEU A N 1
ATOM 658 C CA . LEU A 1 83 ? 0.095 29.342 -13.895 1.00 90.38 83 LEU A CA 1
ATOM 659 C C . LEU A 1 83 ? 0.797 29.120 -15.237 1.00 90.38 83 LEU A C 1
ATOM 661 O O . LEU A 1 83 ? 1.083 27.966 -15.570 1.00 90.38 83 LEU A O 1
ATOM 665 N N . PRO A 1 84 ? 1.077 30.179 -16.018 1.00 87.88 84 PRO A N 1
ATOM 666 C CA . PRO A 1 84 ? 1.834 30.044 -17.252 1.00 87.88 84 PRO A CA 1
ATOM 667 C C . PRO A 1 84 ? 3.180 29.367 -16.990 1.00 87.88 84 PRO A C 1
ATOM 669 O O . PRO A 1 84 ? 3.914 29.758 -16.082 1.00 87.88 84 PRO A O 1
ATOM 672 N N . SER A 1 85 ? 3.493 28.344 -17.783 1.00 83.31 85 SER A N 1
ATOM 673 C CA . SER A 1 85 ? 4.781 27.662 -17.696 1.00 83.31 85 SER A CA 1
ATOM 674 C C . SER A 1 85 ? 5.781 28.339 -18.626 1.00 83.31 85 SER A C 1
ATOM 676 O O . SER A 1 85 ? 5.451 28.650 -19.770 1.00 83.31 85 SER A O 1
ATOM 678 N N . ALA A 1 86 ? 6.996 28.569 -18.131 1.00 73.12 86 ALA A N 1
ATOM 679 C CA . ALA A 1 86 ? 8.107 29.100 -18.921 1.00 73.12 86 ALA A CA 1
ATOM 680 C C . ALA A 1 86 ? 9.083 28.001 -19.378 1.00 73.12 86 ALA A C 1
ATOM 682 O O . ALA A 1 86 ? 9.900 28.240 -20.263 1.00 73.12 86 ALA A O 1
ATOM 683 N N . ALA A 1 87 ? 9.012 26.807 -18.776 1.00 68.94 87 ALA A N 1
ATOM 684 C CA . ALA A 1 87 ? 9.842 25.657 -19.118 1.00 68.94 87 ALA A CA 1
ATOM 685 C C . ALA A 1 87 ? 9.284 24.360 -18.506 1.00 68.94 87 ALA A C 1
ATOM 687 O O . ALA A 1 87 ? 8.753 24.355 -17.394 1.00 68.94 87 ALA A O 1
ATOM 688 N N . GLY A 1 88 ? 9.503 23.238 -19.196 1.00 70.75 88 GLY A N 1
ATOM 689 C CA . GLY A 1 88 ? 9.289 21.891 -18.663 1.00 70.75 88 GLY A CA 1
ATOM 690 C C . GLY A 1 88 ? 7.982 21.217 -19.086 1.00 70.75 88 GLY A C 1
ATOM 691 O O . GLY A 1 88 ? 7.195 21.741 -19.863 1.00 70.75 88 GLY A O 1
ATOM 692 N N . HIS A 1 89 ? 7.777 20.013 -18.552 1.00 75.06 89 HIS A N 1
ATOM 693 C CA . HIS A 1 89 ? 6.700 19.089 -18.930 1.00 75.06 89 HIS A CA 1
ATOM 694 C C . HIS A 1 89 ? 5.437 19.235 -18.068 1.00 75.06 89 HIS A C 1
ATOM 696 O O . HIS A 1 89 ? 4.517 18.427 -18.163 1.00 75.06 89 HIS A O 1
ATOM 702 N N . PHE A 1 90 ? 5.412 20.222 -17.170 1.00 80.44 90 PHE A N 1
ATOM 703 C CA . PHE A 1 90 ? 4.385 20.351 -16.143 1.00 80.44 90 PHE A CA 1
ATOM 704 C C . PHE A 1 90 ? 3.676 21.698 -16.239 1.00 80.44 90 PHE A C 1
ATOM 706 O O . PHE A 1 90 ? 4.279 22.721 -16.570 1.00 80.44 90 PHE A O 1
ATOM 713 N N . LEU A 1 91 ? 2.389 21.679 -15.898 1.00 86.56 91 LEU A N 1
ATOM 714 C CA . LEU A 1 91 ? 1.531 22.848 -15.779 1.00 86.56 91 LEU A CA 1
ATOM 715 C C . LEU A 1 91 ? 0.842 22.812 -14.417 1.00 86.56 91 LEU A C 1
ATOM 717 O O . LEU A 1 91 ? 0.367 21.757 -13.999 1.00 86.56 91 LEU A O 1
ATOM 721 N N . MET A 1 92 ? 0.759 23.959 -13.747 1.00 85.94 92 MET A N 1
ATOM 722 C CA . MET A 1 92 ? -0.002 24.084 -12.507 1.00 85.94 92 MET A CA 1
ATOM 723 C C . MET A 1 92 ? -1.376 24.675 -12.808 1.00 85.94 92 MET A C 1
ATOM 725 O O . MET A 1 92 ? -1.466 25.775 -13.350 1.00 85.94 92 MET A O 1
ATOM 729 N N . VAL A 1 93 ? -2.435 23.958 -12.440 1.00 90.06 93 VAL A N 1
ATOM 730 C CA . VAL A 1 93 ? -3.828 24.367 -12.662 1.00 90.06 93 VAL A CA 1
ATOM 731 C C . VAL A 1 93 ? -4.464 24.741 -11.325 1.00 90.06 93 VAL A C 1
ATOM 733 O O . VAL A 1 93 ? -4.312 24.018 -10.343 1.00 90.06 93 VAL A O 1
ATOM 736 N N . ASP A 1 94 ? -5.184 25.861 -11.283 1.00 88.56 94 ASP A N 1
ATOM 737 C CA . ASP A 1 94 ? -5.919 26.319 -10.105 1.00 88.56 94 ASP A CA 1
ATOM 738 C C . ASP A 1 94 ? -7.399 25.935 -10.215 1.00 88.56 94 ASP A C 1
ATOM 740 O O . ASP A 1 94 ? -8.201 26.589 -10.887 1.00 88.56 94 ASP A O 1
ATOM 744 N N . LEU A 1 95 ? -7.759 24.855 -9.523 1.00 88.19 95 LEU A N 1
ATOM 745 C CA . LEU A 1 95 ? -9.125 24.336 -9.486 1.00 88.19 95 LEU A CA 1
ATOM 746 C C . LEU A 1 95 ? -9.982 24.966 -8.382 1.00 88.19 95 LEU A C 1
ATOM 748 O O . LEU A 1 95 ? -11.180 24.685 -8.316 1.00 88.19 95 LEU A O 1
ATOM 752 N N . ARG A 1 96 ? -9.423 25.829 -7.522 1.00 85.75 96 ARG A N 1
ATOM 753 C CA . ARG A 1 96 ? -10.143 26.341 -6.345 1.00 85.75 96 ARG A CA 1
ATOM 754 C C . ARG A 1 96 ? -11.389 27.113 -6.755 1.00 85.75 96 ARG A C 1
ATOM 756 O O . ARG A 1 96 ? -12.479 26.794 -6.306 1.00 85.75 96 ARG A O 1
ATOM 763 N N . GLN A 1 97 ? -11.222 28.065 -7.670 1.00 82.50 97 GLN A N 1
ATOM 764 C CA . GLN A 1 97 ? -12.270 29.004 -8.089 1.00 82.50 97 GLN A CA 1
ATOM 765 C C . GLN A 1 97 ? -13.391 28.373 -8.924 1.00 82.50 97 GLN A C 1
ATOM 767 O O . GLN A 1 97 ? -14.497 28.910 -8.985 1.00 82.50 97 GLN A O 1
ATOM 772 N N . LYS A 1 98 ? -13.098 27.276 -9.627 1.00 82.88 98 LYS A N 1
ATOM 773 C CA . LYS A 1 98 ? -14.056 26.641 -10.542 1.00 82.88 98 LYS A CA 1
ATOM 774 C C . LYS A 1 98 ? -14.679 25.384 -9.973 1.00 82.88 98 LYS A C 1
ATOM 776 O O . LYS A 1 98 ? -15.836 25.136 -10.266 1.00 82.88 98 LYS A O 1
ATOM 781 N N . LEU A 1 99 ? -13.940 24.623 -9.172 1.00 85.81 99 LEU A N 1
ATOM 782 C CA . LEU A 1 99 ? -14.391 23.329 -8.678 1.00 85.81 99 LEU A CA 1
ATOM 783 C C . LEU A 1 99 ? -14.651 23.354 -7.172 1.00 85.81 99 LEU A C 1
ATOM 785 O O . LEU A 1 99 ? -15.719 22.944 -6.738 1.00 85.81 99 LEU A O 1
ATOM 789 N N . LEU A 1 100 ? -13.708 23.871 -6.376 1.00 87.31 100 LEU A N 1
ATOM 790 C CA . LEU A 1 100 ? -13.779 23.766 -4.911 1.00 87.31 100 LEU A CA 1
ATOM 791 C C . LEU A 1 100 ? -14.639 24.849 -4.240 1.00 87.31 100 LEU A C 1
ATOM 793 O O . LEU A 1 100 ? -15.069 24.671 -3.102 1.00 87.31 100 LEU A O 1
ATOM 797 N N . THR A 1 101 ? -14.905 25.975 -4.901 1.00 87.69 101 THR A N 1
ATOM 798 C CA . THR A 1 101 ? -15.783 27.036 -4.371 1.00 87.69 101 THR A CA 1
ATOM 799 C C . THR A 1 101 ? -17.223 26.936 -4.869 1.00 87.69 101 THR A C 1
ATOM 801 O O . THR A 1 101 ? -18.119 27.440 -4.199 1.00 87.69 101 THR A O 1
ATOM 804 N N . GLN A 1 102 ? -17.476 26.262 -5.995 1.00 89.12 102 GLN A N 1
ATOM 805 C CA . GLN A 1 102 ? -18.812 26.116 -6.586 1.00 89.12 102 GLN A CA 1
ATOM 806 C C . GLN A 1 102 ? -19.544 24.886 -6.026 1.00 89.12 102 GLN A C 1
ATOM 808 O O . GLN A 1 102 ? -19.818 23.922 -6.742 1.00 89.12 102 GLN A O 1
ATOM 813 N N . VAL A 1 103 ? -19.844 24.922 -4.725 1.00 88.38 103 VAL A N 1
ATOM 814 C CA . VAL A 1 103 ? -20.483 23.813 -3.993 1.00 88.38 103 VAL A CA 1
ATOM 815 C C . VAL A 1 103 ? -21.853 23.463 -4.575 1.00 88.38 103 VAL A C 1
ATOM 817 O O . VAL A 1 103 ? -22.167 22.289 -4.716 1.00 88.38 103 VAL A O 1
ATOM 820 N N . GLU A 1 104 ? -22.647 24.445 -4.992 1.00 90.62 104 GLU A N 1
ATOM 821 C CA . GLU A 1 104 ? -23.964 24.183 -5.589 1.00 90.62 104 GLU A CA 1
ATOM 822 C C . GLU A 1 104 ? -23.870 23.366 -6.891 1.00 90.62 104 GLU A C 1
ATOM 824 O O . GLU A 1 104 ? -24.657 22.450 -7.117 1.00 90.62 104 GLU A O 1
ATOM 829 N N . ALA A 1 105 ? -22.867 23.652 -7.726 1.00 87.50 105 ALA A N 1
ATOM 830 C CA . ALA A 1 105 ? -22.706 23.008 -9.027 1.00 87.50 105 ALA A CA 1
ATOM 831 C C . ALA A 1 105 ? -21.994 21.648 -8.947 1.00 87.50 105 ALA A C 1
ATOM 833 O O . ALA A 1 105 ? -22.345 20.724 -9.680 1.00 87.50 105 ALA A O 1
ATOM 834 N N . TYR A 1 106 ? -20.983 21.517 -8.081 1.00 88.12 106 TYR A N 1
ATOM 835 C CA . TYR A 1 106 ? -20.105 20.339 -8.051 1.00 88.12 106 TYR A CA 1
ATOM 836 C C . TYR A 1 106 ? -20.076 19.610 -6.705 1.00 88.12 106 TYR A C 1
ATOM 838 O O . TYR A 1 106 ? -19.500 18.526 -6.622 1.00 88.12 106 TYR A O 1
ATOM 846 N N . GLY A 1 107 ? -20.716 20.152 -5.668 1.00 88.62 107 GLY A N 1
ATOM 847 C CA . GLY A 1 107 ? -20.708 19.636 -4.297 1.00 88.62 107 GLY A CA 1
ATOM 848 C C . GLY A 1 107 ? -21.063 18.166 -4.189 1.00 88.62 107 GLY A C 1
ATOM 849 O O . GLY A 1 107 ? -20.291 17.374 -3.653 1.00 88.62 107 GLY A O 1
ATOM 850 N N . SER A 1 108 ? -22.186 17.783 -4.791 1.00 88.31 108 SER A N 1
ATOM 851 C CA . SER A 1 108 ? -22.667 16.400 -4.801 1.00 88.31 108 SER A CA 1
ATOM 852 C C . SER A 1 108 ? -21.759 15.445 -5.580 1.00 88.31 108 SER A C 1
ATOM 854 O O . SER A 1 108 ? -21.671 14.270 -5.234 1.00 88.31 108 SER A O 1
ATOM 856 N N . MET A 1 109 ? -21.069 15.939 -6.611 1.00 85.38 109 MET A N 1
ATOM 857 C CA . MET A 1 109 ? -20.193 15.134 -7.459 1.00 85.38 109 MET A CA 1
ATOM 858 C C . MET A 1 109 ? -18.853 14.850 -6.777 1.00 85.38 109 MET A C 1
ATOM 860 O O . MET A 1 109 ? -18.442 13.697 -6.702 1.00 85.38 109 MET A O 1
ATOM 864 N N . VAL A 1 110 ? -18.170 15.887 -6.283 1.00 84.75 110 VAL A N 1
ATOM 865 C CA . VAL A 1 110 ? -16.836 15.756 -5.660 1.00 84.75 110 VAL A CA 1
ATOM 866 C C . VAL A 1 110 ? -16.882 15.570 -4.140 1.00 84.75 110 VAL A C 1
ATOM 868 O O . VAL A 1 110 ? -15.835 15.394 -3.523 1.00 84.75 110 VAL A O 1
ATOM 871 N N . GLY A 1 111 ? -18.071 15.582 -3.533 1.00 86.00 111 GLY A N 1
ATOM 872 C CA . GLY A 1 111 ? -18.259 15.378 -2.096 1.00 86.00 111 GLY A CA 1
ATOM 873 C C . GLY A 1 111 ? -17.860 16.583 -1.241 1.00 86.00 111 GLY A C 1
ATOM 874 O O . GLY A 1 111 ? -17.338 16.391 -0.146 1.00 86.00 111 GLY A O 1
ATOM 875 N N . ILE A 1 112 ? -18.071 17.806 -1.740 1.00 90.69 112 ILE A N 1
ATOM 876 C CA . ILE A 1 112 ? -17.780 19.042 -0.997 1.00 90.69 112 ILE A CA 1
ATOM 877 C C . ILE A 1 112 ? -19.056 19.725 -0.503 1.00 90.69 112 ILE A C 1
ATOM 879 O O . ILE A 1 112 ? -20.083 19.692 -1.180 1.00 90.69 112 ILE A O 1
ATOM 883 N N . THR A 1 113 ? -18.975 20.382 0.653 1.00 90.31 113 THR A N 1
ATOM 884 C CA . THR A 1 113 ? -20.084 21.115 1.285 1.00 90.31 113 THR A CA 1
ATOM 885 C C . THR A 1 113 ? -19.665 22.532 1.694 1.00 90.31 113 THR A C 1
ATOM 887 O O . THR A 1 113 ? -18.478 22.876 1.678 1.00 90.31 113 THR A O 1
ATOM 890 N N . GLU A 1 114 ? -20.634 23.399 2.012 1.00 91.31 114 GLU A N 1
ATOM 891 C CA . GLU A 1 114 ? -20.352 24.805 2.338 1.00 91.31 114 GLU A CA 1
ATOM 892 C C . GLU A 1 114 ? -19.593 24.981 3.658 1.00 91.31 114 GLU A C 1
ATOM 894 O O . GLU A 1 114 ? -18.755 25.876 3.758 1.00 91.31 114 GLU A O 1
ATOM 899 N N . ASP A 1 115 ? -19.827 24.099 4.629 1.00 92.81 115 ASP A N 1
ATOM 900 C CA . ASP A 1 115 ? -19.215 24.111 5.961 1.00 92.81 115 ASP A CA 1
ATOM 901 C C . ASP A 1 115 ? -17.734 23.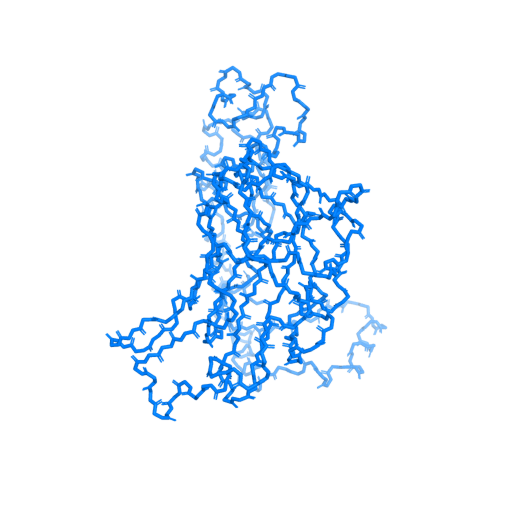696 5.968 1.00 92.81 115 ASP A C 1
ATOM 903 O O . ASP A 1 115 ? -17.004 24.029 6.901 1.00 92.81 115 ASP A O 1
ATOM 907 N N . GLN A 1 116 ? -17.268 23.026 4.913 1.00 87.19 116 GLN A N 1
ATOM 908 C CA . GLN A 1 116 ? -15.881 22.584 4.794 1.00 87.19 116 GLN A CA 1
ATOM 909 C C . GLN A 1 116 ? -14.921 23.729 4.460 1.00 87.19 116 GLN A C 1
ATOM 911 O O . GLN A 1 116 ? -15.176 24.548 3.568 1.00 87.19 116 GLN A O 1
ATOM 916 N N . ASN A 1 117 ? -13.744 23.708 5.085 1.00 89.06 117 ASN A N 1
ATOM 917 C CA . ASN A 1 117 ? -12.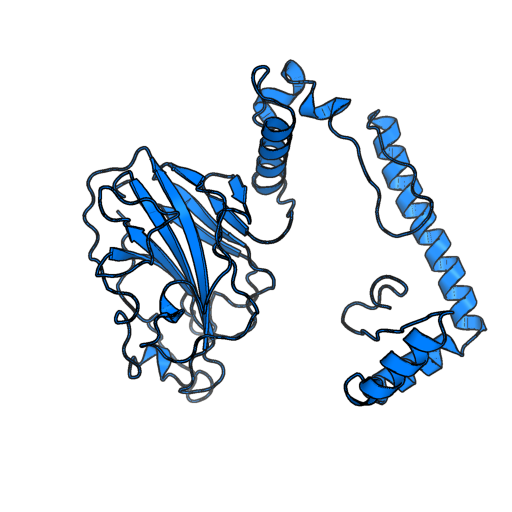620 24.567 4.720 1.00 89.06 117 ASN A CA 1
ATOM 918 C C . ASN A 1 117 ? -11.913 24.078 3.436 1.00 89.06 117 ASN A C 1
ATOM 920 O O . ASN A 1 117 ? -12.132 22.967 2.955 1.00 89.06 117 ASN A O 1
ATOM 924 N N . MET A 1 118 ? -11.028 24.903 2.860 1.00 84.25 118 MET A N 1
ATOM 925 C CA . MET A 1 118 ? -10.396 24.587 1.568 1.00 84.25 118 MET A CA 1
ATOM 926 C C . MET A 1 118 ? -9.574 23.286 1.590 1.00 84.25 118 MET A C 1
ATOM 928 O O . MET A 1 118 ? -9.574 22.559 0.603 1.00 84.25 118 MET A O 1
ATOM 932 N N . VAL A 1 119 ? -8.930 22.951 2.712 1.00 78.06 119 VAL A N 1
ATOM 933 C CA . VAL A 1 119 ? -8.143 21.712 2.846 1.00 78.06 119 VAL A CA 1
ATOM 934 C C . VAL A 1 119 ? -9.053 20.480 2.814 1.00 78.06 119 VAL A C 1
ATOM 936 O O . VAL A 1 119 ? -8.735 19.480 2.172 1.00 78.06 119 VAL A O 1
ATOM 939 N N . GLU A 1 120 ? -10.209 20.545 3.473 1.00 78.56 120 GLU A N 1
ATOM 940 C CA . GLU A 1 120 ? -11.215 19.473 3.463 1.00 78.56 120 GLU A CA 1
ATOM 941 C C . GLU A 1 120 ? -11.824 19.280 2.070 1.00 78.56 120 GLU A C 1
ATOM 943 O O . GLU A 1 120 ? -12.004 18.146 1.611 1.00 78.56 120 GLU A O 1
ATOM 948 N N . ARG A 1 121 ? -12.067 20.382 1.352 1.00 86.81 121 ARG A N 1
ATOM 949 C CA . ARG A 1 121 ? -12.557 20.340 -0.031 1.00 86.81 121 ARG A CA 1
ATOM 950 C C . ARG A 1 121 ? -11.514 19.774 -0.995 1.00 86.81 121 ARG A C 1
ATOM 952 O O . ARG A 1 121 ? -11.850 18.943 -1.837 1.00 86.81 121 ARG A O 1
ATOM 959 N N . GLU A 1 122 ? -10.244 20.155 -0.844 1.00 82.06 122 GLU A N 1
ATOM 960 C CA . GLU A 1 122 ? -9.130 19.569 -1.601 1.00 82.06 122 GLU A CA 1
ATOM 961 C C . GLU A 1 122 ? -9.020 18.059 -1.364 1.00 82.06 122 GLU A C 1
ATOM 963 O O . GLU A 1 122 ? -8.879 17.299 -2.323 1.00 82.06 122 GLU A O 1
ATOM 968 N N . ARG A 1 123 ? -9.152 17.600 -0.112 1.00 74.62 123 ARG A N 1
ATOM 969 C CA . ARG A 1 123 ? -9.148 16.167 0.224 1.00 74.62 123 ARG A CA 1
ATOM 970 C C . ARG A 1 123 ? -10.298 15.418 -0.451 1.00 74.62 123 ARG A C 1
ATOM 972 O O . ARG A 1 123 ? -10.087 14.326 -0.978 1.00 74.62 123 ARG A O 1
ATOM 979 N N . SER A 1 124 ? -11.491 16.005 -0.470 1.00 79.62 124 SER A N 1
ATOM 980 C CA . SER A 1 124 ? -12.669 15.409 -1.116 1.00 79.62 124 SER A CA 1
ATOM 981 C C . SER A 1 124 ? -12.477 15.295 -2.631 1.00 79.62 124 SER A C 1
ATOM 983 O O . SER A 1 124 ? -12.675 14.222 -3.204 1.00 79.62 124 SER A O 1
ATOM 985 N N . LEU A 1 125 ? -11.941 16.343 -3.269 1.00 83.69 125 LEU A N 1
ATOM 986 C CA . LEU A 1 125 ? -11.547 16.301 -4.678 1.00 83.69 125 LEU A CA 1
ATOM 987 C C . LEU A 1 125 ? -10.487 15.227 -4.954 1.00 83.69 125 LEU A C 1
ATOM 989 O O . LEU A 1 125 ? -10.615 14.486 -5.927 1.00 83.69 125 LEU A O 1
ATOM 993 N N . GLN A 1 126 ? -9.457 15.107 -4.112 1.00 72.81 126 GLN A N 1
ATOM 994 C CA . GLN A 1 126 ? -8.460 14.040 -4.248 1.00 72.81 126 GLN A CA 1
ATOM 995 C C . GLN A 1 126 ? -9.107 12.652 -4.159 1.00 72.81 126 GLN A C 1
ATOM 997 O O . GLN A 1 126 ? -8.776 11.778 -4.962 1.00 72.81 126 GLN A O 1
ATOM 1002 N N . GLY A 1 127 ? -10.062 12.459 -3.245 1.00 65.06 127 GLY A N 1
ATOM 1003 C CA . GLY A 1 127 ? -10.852 11.231 -3.129 1.00 65.06 127 GLY A CA 1
ATOM 1004 C C . GLY A 1 127 ? -11.678 10.935 -4.385 1.00 65.06 127 GLY A C 1
ATOM 1005 O O . GLY A 1 127 ? -11.640 9.816 -4.904 1.00 65.06 127 GLY A O 1
ATOM 1006 N N . TYR A 1 128 ? -12.370 11.936 -4.933 1.00 79.06 128 TYR A N 1
ATOM 1007 C CA . TYR A 1 128 ? -13.123 11.801 -6.185 1.00 79.06 128 TYR A CA 1
ATOM 1008 C C . TYR A 1 128 ? -12.210 11.441 -7.365 1.00 79.06 128 TYR A C 1
ATOM 1010 O O . TYR A 1 128 ? -12.465 10.475 -8.087 1.00 79.06 128 TYR A O 1
ATOM 1018 N N . LEU A 1 129 ? -11.099 12.164 -7.523 1.00 75.81 129 LEU A N 1
ATOM 1019 C CA . LEU A 1 129 ? -10.104 11.916 -8.567 1.00 75.81 129 LEU A CA 1
ATOM 1020 C C . LEU A 1 129 ? -9.534 10.496 -8.471 1.00 75.81 129 LEU A C 1
ATOM 1022 O O . LEU A 1 129 ? -9.445 9.798 -9.481 1.00 75.81 129 LEU A O 1
ATOM 1026 N N . ALA A 1 130 ? -9.219 10.044 -7.260 1.00 57.09 130 ALA A N 1
ATOM 1027 C CA . ALA A 1 130 ? -8.718 8.705 -6.992 1.00 57.09 130 ALA A CA 1
ATOM 1028 C C . ALA A 1 130 ? -9.730 7.596 -7.310 1.00 57.09 130 ALA A C 1
ATOM 1030 O O . ALA A 1 130 ? -9.356 6.566 -7.872 1.00 57.09 130 ALA A O 1
ATOM 1031 N N . THR A 1 131 ? -10.994 7.782 -6.928 1.00 57.44 131 THR A N 1
ATOM 1032 C CA . THR A 1 131 ? -12.008 6.716 -6.960 1.00 57.44 131 THR A CA 1
ATOM 1033 C C . THR A 1 131 ? -12.796 6.676 -8.264 1.00 57.44 131 THR A C 1
ATOM 1035 O O . THR A 1 131 ? -12.979 5.597 -8.825 1.00 57.44 131 THR A O 1
ATOM 1038 N N . GLN A 1 132 ? -13.225 7.833 -8.770 1.00 74.69 132 GLN A N 1
ATOM 1039 C CA . GLN A 1 132 ? -14.074 7.943 -9.959 1.00 74.69 132 GLN A CA 1
ATOM 1040 C C . GLN A 1 132 ? -13.249 8.161 -11.226 1.00 74.69 132 GLN A C 1
ATOM 1042 O O . GLN A 1 132 ? -13.521 7.554 -12.260 1.00 74.69 132 GLN A O 1
ATOM 1047 N N . CYS A 1 133 ? -12.200 8.986 -11.147 1.00 66.50 133 CYS A N 1
ATOM 1048 C CA . CYS A 1 133 ? -11.371 9.315 -12.311 1.00 66.50 133 CYS A CA 1
ATOM 1049 C C . CYS A 1 133 ? -10.121 8.433 -12.449 1.00 66.50 133 CYS A C 1
ATOM 1051 O O . CYS A 1 133 ? -9.417 8.541 -13.451 1.00 66.50 133 CYS A O 1
ATOM 1053 N N . LYS A 1 134 ? -9.828 7.571 -11.461 1.00 63.78 134 LYS A N 1
ATOM 1054 C CA . LYS A 1 134 ? -8.603 6.747 -11.383 1.00 63.78 134 LYS A CA 1
ATOM 1055 C C . LYS A 1 134 ? -7.306 7.567 -11.489 1.00 63.78 134 LYS A C 1
ATOM 1057 O O . LYS A 1 134 ? -6.262 7.049 -11.882 1.00 63.78 134 LYS A O 1
ATOM 1062 N N . VAL A 1 135 ? -7.363 8.848 -11.134 1.00 54.66 135 VAL A N 1
ATOM 1063 C CA . VAL A 1 135 ? -6.213 9.752 -11.108 1.00 54.66 135 VAL A CA 1
ATOM 1064 C C . VAL A 1 135 ? -5.462 9.534 -9.800 1.00 54.66 135 VAL A C 1
ATOM 1066 O O . VAL A 1 135 ? -6.003 9.642 -8.703 1.00 54.66 135 VAL A O 1
ATOM 1069 N N . VAL A 1 136 ? -4.190 9.186 -9.928 1.00 47.75 136 VAL A N 1
ATOM 1070 C CA . VAL A 1 136 ? -3.361 8.650 -8.850 1.00 47.75 136 VAL A CA 1
ATOM 1071 C C . VAL A 1 136 ? -2.391 9.723 -8.358 1.00 47.75 136 VAL A C 1
ATOM 1073 O O . VAL A 1 136 ? -1.464 10.097 -9.066 1.00 47.75 136 VAL A O 1
ATOM 1076 N N . LEU A 1 137 ? -2.549 10.156 -7.104 1.00 51.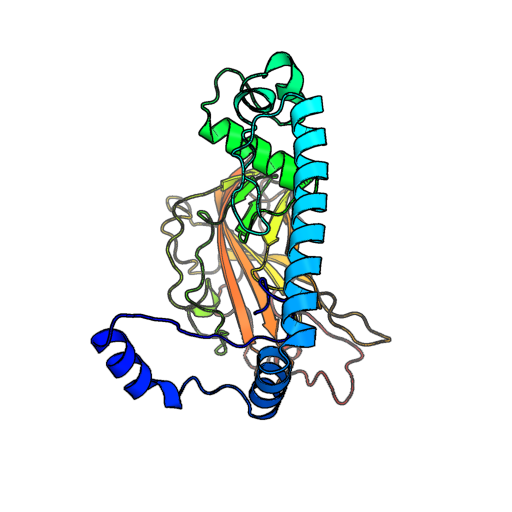41 137 LEU A N 1
ATOM 1077 C CA . LEU A 1 137 ? -1.617 11.070 -6.433 1.00 51.41 137 LEU A CA 1
ATOM 1078 C C . LEU A 1 137 ? -0.789 10.291 -5.395 1.00 51.41 137 LEU A C 1
ATOM 1080 O O . LEU A 1 137 ? -1.222 10.091 -4.270 1.00 51.41 137 LEU A O 1
ATOM 1084 N N . GLY A 1 138 ? 0.379 9.780 -5.799 1.00 51.09 138 GLY A N 1
ATOM 1085 C CA . GLY A 1 138 ? 1.400 9.221 -4.893 1.00 51.09 138 GLY A CA 1
ATOM 1086 C C . GLY A 1 138 ? 1.068 7.913 -4.150 1.00 51.09 138 GLY A C 1
ATOM 1087 O O . GLY A 1 138 ? 0.039 7.284 -4.375 1.00 51.09 138 GLY A O 1
ATOM 1088 N N . LEU A 1 139 ? 1.996 7.495 -3.289 1.00 54.78 139 LEU A N 1
ATOM 1089 C CA . LEU A 1 139 ? 1.901 6.381 -2.329 1.00 54.78 139 LEU A CA 1
ATOM 1090 C C . LEU A 1 139 ? 0.711 6.517 -1.354 1.00 54.78 139 LEU A C 1
ATOM 1092 O O . LEU A 1 139 ? 0.171 7.616 -1.237 1.00 54.78 139 LEU A O 1
ATOM 1096 N N . GLY A 1 140 ? 0.332 5.455 -0.622 1.00 68.25 140 GLY A N 1
ATOM 1097 C CA . GLY A 1 140 ? -0.511 5.589 0.585 1.00 68.25 140 GLY A CA 1
ATOM 1098 C C . GLY A 1 140 ? -1.498 4.451 0.844 1.00 68.25 140 GLY A C 1
ATOM 1099 O O . GLY A 1 140 ? -1.533 3.462 0.113 1.00 68.25 140 GLY A O 1
ATOM 1100 N N . ILE A 1 141 ? -2.327 4.583 1.884 1.00 76.88 141 ILE A N 1
ATOM 1101 C CA . ILE A 1 141 ? -3.491 3.700 2.059 1.00 76.88 141 ILE A CA 1
ATOM 1102 C C . ILE A 1 141 ? -4.694 4.205 1.290 1.00 76.88 141 ILE A C 1
ATOM 1104 O O . ILE A 1 141 ? -4.842 5.405 1.103 1.00 76.88 141 ILE A O 1
ATOM 1108 N N . ILE A 1 142 ? -5.572 3.281 0.918 1.00 77.56 142 ILE A N 1
ATOM 1109 C CA . ILE A 1 142 ? -6.948 3.547 0.509 1.00 77.56 142 ILE A CA 1
ATOM 1110 C C . ILE A 1 142 ? -7.827 3.075 1.662 1.00 77.56 142 ILE A C 1
ATOM 1112 O O . ILE A 1 142 ? -7.718 1.917 2.057 1.00 77.56 142 ILE A O 1
ATOM 1116 N N . ALA A 1 143 ? -8.681 3.934 2.208 1.00 74.75 143 ALA A N 1
ATOM 1117 C CA . ALA A 1 143 ? -9.632 3.558 3.252 1.00 74.75 143 ALA A CA 1
ATOM 1118 C C . ALA A 1 143 ? -10.943 4.328 3.068 1.00 74.75 143 ALA A C 1
ATOM 1120 O O . ALA A 1 143 ? -10.982 5.543 3.236 1.00 74.75 143 ALA A O 1
ATOM 1121 N N . GLY A 1 144 ? -12.009 3.634 2.656 1.00 57.28 144 GLY A N 1
ATOM 1122 C CA . GLY A 1 144 ? -13.323 4.259 2.452 1.00 57.28 144 GLY A CA 1
ATOM 1123 C C . GLY A 1 144 ? -13.328 5.379 1.404 1.00 57.28 144 GLY A C 1
ATOM 1124 O O . GLY A 1 144 ? -14.076 6.336 1.540 1.00 57.28 144 GLY A O 1
ATOM 1125 N N . GLY A 1 145 ? -12.463 5.290 0.387 1.00 63.50 145 GLY A N 1
ATOM 1126 C CA . GLY A 1 145 ? -12.306 6.321 -0.648 1.00 63.50 145 GLY A CA 1
ATOM 1127 C C . GLY A 1 145 ? -11.302 7.432 -0.314 1.00 63.50 145 GLY A C 1
ATOM 1128 O O . GLY A 1 145 ? -10.949 8.206 -1.201 1.00 63.50 145 GLY A O 1
ATOM 1129 N N . VAL A 1 146 ? -10.776 7.478 0.914 1.00 71.06 146 VAL A N 1
ATOM 1130 C CA . VAL A 1 146 ? -9.707 8.406 1.313 1.00 71.06 146 VAL A CA 1
ATOM 1131 C C . VAL A 1 146 ? -8.342 7.807 0.971 1.00 71.06 146 VAL A C 1
ATOM 1133 O O . VAL A 1 146 ? -8.101 6.632 1.257 1.00 71.06 146 VAL A O 1
ATOM 1136 N N . GLN A 1 147 ? -7.445 8.611 0.386 1.00 81.00 147 GLN A N 1
ATOM 1137 C CA . GLN A 1 147 ? -6.026 8.272 0.241 1.00 81.00 147 GLN A CA 1
ATOM 1138 C C . GLN A 1 147 ? -5.178 9.056 1.245 1.00 81.00 147 GLN A C 1
ATOM 1140 O O . GLN A 1 147 ? -5.301 10.275 1.320 1.00 81.00 147 GLN A O 1
ATOM 1145 N N . SER A 1 148 ? -4.307 8.379 2.001 1.00 82.19 148 SER A N 1
ATOM 1146 C CA . SER A 1 148 ? -3.367 9.061 2.907 1.00 82.19 148 SER A CA 1
ATOM 1147 C C . SER A 1 148 ? -2.037 8.332 3.048 1.00 82.19 148 SER A C 1
ATOM 1149 O O . SER A 1 148 ? -1.976 7.127 3.297 1.00 82.19 148 SER A O 1
ATOM 1151 N N . ASN A 1 149 ? -0.957 9.108 2.954 1.00 85.56 149 ASN A N 1
ATOM 1152 C CA . ASN A 1 149 ? 0.380 8.694 3.374 1.00 85.56 149 ASN A CA 1
ATOM 1153 C C . ASN A 1 149 ? 0.624 8.912 4.864 1.00 85.56 149 ASN A C 1
ATOM 1155 O O . ASN A 1 149 ? 1.403 8.174 5.460 1.00 85.56 149 ASN A O 1
ATOM 1159 N N . ALA A 1 150 ? -0.033 9.912 5.454 1.00 88.12 150 ALA A N 1
ATOM 1160 C CA . ALA A 1 150 ? 0.147 10.311 6.846 1.00 88.12 150 ALA A CA 1
ATOM 1161 C C . ALA A 1 150 ? -0.409 9.273 7.829 1.00 88.12 150 ALA A C 1
ATOM 1163 O O . ALA A 1 150 ? 0.032 9.216 8.973 1.00 88.12 150 ALA A O 1
ATOM 1164 N N . ALA A 1 151 ? -1.340 8.431 7.378 1.00 94.06 151 ALA A N 1
ATOM 1165 C CA . ALA A 1 151 ? -1.879 7.324 8.160 1.00 94.06 151 ALA A CA 1
ATOM 1166 C C . ALA A 1 151 ? -1.016 6.051 8.110 1.00 94.06 151 ALA A C 1
ATOM 1168 O O . ALA A 1 151 ? -1.270 5.113 8.866 1.00 94.06 151 ALA A O 1
ATOM 1169 N N . VAL A 1 152 ? -0.007 5.989 7.232 1.00 95.19 152 VAL A N 1
ATOM 1170 C CA . VAL A 1 152 ? 0.895 4.837 7.090 1.00 95.19 152 VAL A CA 1
ATOM 1171 C C . VAL A 1 152 ? 2.136 5.042 7.949 1.00 95.19 152 VAL A C 1
ATOM 1173 O O . VAL A 1 152 ? 2.811 6.066 7.863 1.00 95.19 152 VAL A O 1
ATOM 1176 N N . ARG A 1 153 ? 2.496 4.022 8.724 1.00 95.19 153 ARG A N 1
ATOM 1177 C CA . ARG A 1 153 ? 3.815 3.893 9.340 1.00 95.19 153 ARG A CA 1
ATOM 1178 C C . ARG A 1 153 ? 4.813 3.506 8.253 1.00 95.19 153 ARG A C 1
ATOM 1180 O O . ARG A 1 153 ? 4.995 2.325 7.961 1.00 95.19 153 ARG A O 1
ATOM 1187 N N . GLN A 1 154 ? 5.365 4.517 7.588 1.00 87.38 154 GLN A N 1
ATOM 1188 C CA . GLN A 1 154 ? 6.160 4.341 6.372 1.00 87.38 154 GLN A CA 1
ATOM 1189 C C . GLN A 1 154 ? 7.494 3.647 6.674 1.00 87.38 154 GLN A C 1
ATOM 1191 O O . GLN A 1 154 ? 8.190 4.058 7.609 1.00 87.38 154 GLN A O 1
ATOM 1196 N N . PRO A 1 155 ? 7.902 2.645 5.882 1.00 88.38 155 PRO A N 1
ATOM 1197 C CA . PRO A 1 155 ? 9.226 2.060 6.016 1.00 88.38 155 PRO A CA 1
ATOM 1198 C C . PRO A 1 155 ? 10.309 3.100 5.687 1.00 88.38 155 PRO A C 1
ATOM 1200 O O . PRO A 1 155 ? 10.082 4.069 4.961 1.00 88.38 155 PRO A O 1
ATOM 1203 N N . LEU A 1 156 ? 11.507 2.927 6.249 1.00 82.38 156 LEU A N 1
ATOM 1204 C CA . LEU A 1 156 ? 12.622 3.856 6.019 1.00 82.38 156 LEU A CA 1
ATOM 1205 C C . LEU A 1 156 ? 13.255 3.695 4.631 1.00 82.38 156 LEU A C 1
ATOM 1207 O O . LEU A 1 156 ? 13.883 4.628 4.132 1.00 82.38 156 LEU A O 1
ATOM 1211 N N . ASN A 1 157 ? 13.130 2.505 4.050 1.00 81.56 157 ASN A N 1
ATOM 1212 C CA . ASN A 1 157 ? 13.694 2.096 2.771 1.00 81.56 157 ASN A CA 1
ATOM 1213 C C . ASN A 1 157 ? 12.962 0.837 2.266 1.00 81.56 157 ASN A C 1
ATOM 1215 O O . ASN A 1 157 ? 12.054 0.332 2.925 1.00 81.56 157 ASN A O 1
ATOM 1219 N N . ASN A 1 158 ? 13.404 0.317 1.121 1.00 82.19 158 ASN A N 1
ATOM 1220 C CA . ASN A 1 158 ? 12.819 -0.862 0.477 1.00 82.19 158 ASN A CA 1
ATOM 1221 C C . ASN A 1 158 ? 13.583 -2.161 0.798 1.00 82.19 158 ASN A C 1
ATOM 1223 O O . ASN A 1 158 ? 13.492 -3.129 0.045 1.00 82.19 158 ASN A O 1
ATOM 1227 N N . THR A 1 159 ? 14.362 -2.193 1.884 1.00 86.75 159 THR A N 1
ATOM 1228 C CA . THR A 1 159 ? 15.046 -3.412 2.334 1.00 86.75 159 THR A CA 1
ATOM 1229 C C . THR A 1 159 ? 14.018 -4.384 2.923 1.00 86.75 159 THR A C 1
ATOM 1231 O O . THR A 1 159 ? 13.207 -3.968 3.756 1.00 86.75 159 THR A O 1
ATOM 1234 N N . PRO A 1 160 ? 14.027 -5.668 2.526 1.00 94.75 160 PRO A N 1
ATOM 1235 C CA . PRO A 1 160 ? 13.082 -6.638 3.054 1.00 94.75 160 PRO A CA 1
ATOM 1236 C C . PRO A 1 160 ? 13.402 -7.031 4.500 1.00 94.75 160 PRO A C 1
ATOM 1238 O O . PRO A 1 160 ? 14.550 -7.005 4.946 1.00 94.75 160 PRO A O 1
ATOM 1241 N N . VAL A 1 161 ? 12.375 -7.471 5.221 1.00 96.88 161 VAL A N 1
ATOM 1242 C CA . VAL A 1 161 ? 12.528 -8.212 6.476 1.00 96.88 161 VAL A CA 1
ATOM 1243 C C . VAL A 1 161 ? 12.679 -9.694 6.131 1.00 96.88 161 VAL A C 1
ATOM 1245 O O . VAL A 1 161 ? 11.846 -10.246 5.422 1.00 96.88 161 VAL A O 1
ATOM 1248 N N . GLU A 1 162 ? 13.729 -10.352 6.617 1.00 94.81 162 GLU A N 1
ATOM 1249 C CA . GLU A 1 162 ? 14.012 -11.760 6.269 1.00 94.81 162 GLU A CA 1
ATOM 1250 C C . GLU A 1 162 ? 13.740 -12.727 7.435 1.00 94.81 162 GLU A C 1
ATOM 1252 O O . GLU A 1 162 ? 13.343 -13.875 7.238 1.00 94.81 162 GLU A O 1
ATOM 1257 N N . ALA A 1 163 ? 13.915 -12.265 8.676 1.00 94.31 163 ALA A N 1
ATOM 1258 C CA . ALA A 1 163 ? 13.739 -13.088 9.868 1.00 94.31 163 ALA A CA 1
ATOM 1259 C C . ALA A 1 163 ? 12.272 -13.107 10.332 1.00 94.31 163 ALA A C 1
ATOM 1261 O O . ALA A 1 163 ? 11.770 -12.122 10.877 1.00 94.31 163 ALA A O 1
ATOM 1262 N N . VAL A 1 164 ? 11.603 -14.257 10.191 1.00 95.06 164 VAL A N 1
ATOM 1263 C CA . VAL A 1 164 ? 10.176 -14.452 10.539 1.00 95.06 164 VAL A CA 1
ATOM 1264 C C . VAL A 1 164 ? 9.840 -14.240 12.023 1.00 95.06 164 VAL A C 1
ATOM 1266 O O . VAL A 1 164 ? 8.683 -14.015 12.375 1.00 95.06 164 VAL A O 1
ATOM 1269 N N . ASN A 1 165 ? 10.840 -14.307 12.903 1.00 94.69 165 ASN A N 1
ATOM 1270 C CA . ASN A 1 165 ? 10.706 -14.061 14.341 1.00 94.69 165 ASN A CA 1
ATOM 1271 C C . ASN A 1 165 ? 11.064 -12.619 14.747 1.00 94.69 165 ASN A C 1
ATOM 1273 O O . ASN A 1 165 ? 10.985 -12.282 15.926 1.00 94.69 165 ASN A O 1
ATOM 1277 N N . SER A 1 166 ? 11.460 -11.767 13.797 1.00 95.56 166 SER A N 1
ATOM 1278 C CA . SER A 1 166 ? 11.822 -10.379 14.070 1.00 95.56 166 SER A CA 1
ATOM 1279 C C . SER A 1 166 ? 10.602 -9.541 14.434 1.00 95.56 166 SER A C 1
ATOM 1281 O O . SER A 1 166 ? 9.538 -9.669 13.829 1.00 95.56 166 SER A O 1
ATOM 1283 N N . GLN A 1 167 ? 10.778 -8.582 15.345 1.00 95.38 167 GLN A N 1
ATOM 1284 C CA . GLN A 1 167 ? 9.749 -7.580 15.632 1.00 95.38 167 GLN A CA 1
ATOM 1285 C C . GLN A 1 167 ? 9.421 -6.711 14.405 1.00 95.38 167 GLN A C 1
ATOM 1287 O O . GLN A 1 167 ? 8.305 -6.208 14.278 1.00 95.38 167 GLN A O 1
A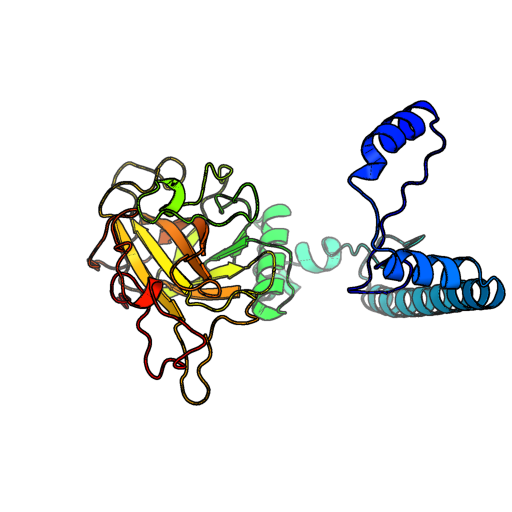TOM 1292 N N . ALA A 1 168 ? 10.352 -6.592 13.452 1.00 96.31 168 ALA A N 1
ATOM 1293 C CA . ALA A 1 168 ? 10.109 -5.909 12.183 1.00 96.31 168 ALA A CA 1
ATOM 1294 C C . ALA A 1 168 ? 9.006 -6.583 11.341 1.00 96.31 168 ALA A C 1
ATOM 1296 O O . ALA A 1 168 ? 8.438 -5.945 10.458 1.00 96.31 168 ALA A O 1
ATOM 1297 N N . MET A 1 169 ? 8.631 -7.835 11.636 1.00 97.44 169 MET A N 1
ATOM 1298 C CA . MET A 1 169 ? 7.512 -8.510 10.970 1.00 97.44 169 MET A CA 1
ATOM 1299 C C . MET A 1 169 ? 6.165 -7.824 11.209 1.00 97.44 169 MET A C 1
ATOM 1301 O O . MET A 1 169 ? 5.244 -7.998 10.410 1.00 97.44 169 MET A O 1
ATOM 1305 N N . VAL A 1 170 ? 6.035 -7.044 12.286 1.00 97.25 170 VAL A N 1
ATOM 1306 C CA . VAL A 1 170 ? 4.786 -6.355 12.621 1.00 97.25 170 VAL A CA 1
ATOM 1307 C C . VAL A 1 170 ? 4.522 -5.225 11.633 1.00 97.25 170 VAL A C 1
ATOM 1309 O O . VAL A 1 170 ? 3.568 -5.303 10.868 1.00 97.25 170 VAL A O 1
ATOM 1312 N N . CYS A 1 171 ? 5.384 -4.206 11.611 1.00 96.56 171 CYS A N 1
ATOM 1313 C CA . CYS A 1 171 ? 5.189 -2.991 10.815 1.00 96.56 171 CYS A CA 1
ATOM 1314 C C . CYS A 1 171 ? 6.484 -2.489 10.155 1.00 96.56 171 CYS A C 1
ATOM 1316 O O . CYS A 1 171 ? 6.638 -1.286 9.968 1.00 96.56 171 CYS A O 1
ATOM 1318 N N . ASN A 1 172 ? 7.391 -3.399 9.784 1.00 96.56 172 ASN A N 1
ATOM 1319 C CA . ASN A 1 172 ? 8.732 -3.112 9.261 1.00 96.56 172 ASN A CA 1
ATOM 1320 C C . ASN A 1 172 ? 9.729 -2.622 10.338 1.00 96.56 172 ASN A C 1
ATOM 1322 O O . ASN A 1 172 ? 9.385 -2.456 11.510 1.00 96.56 172 ASN A O 1
ATOM 1326 N N . ASN A 1 173 ? 10.998 -2.466 9.958 1.00 91.62 173 ASN A N 1
ATOM 1327 C CA . ASN A 1 173 ? 12.094 -2.085 10.841 1.00 91.62 173 ASN A CA 1
ATOM 1328 C C . ASN A 1 173 ? 12.092 -0.569 11.090 1.00 91.62 173 ASN A C 1
ATOM 1330 O O . ASN A 1 173 ? 12.385 0.205 10.178 1.00 91.62 173 ASN A O 1
ATOM 1334 N N . ASN A 1 174 ? 11.785 -0.162 12.327 1.00 89.69 174 ASN A N 1
ATOM 1335 C CA . ASN A 1 174 ? 11.749 1.238 12.772 1.00 89.69 174 ASN A CA 1
ATOM 1336 C C . ASN A 1 174 ? 11.034 2.182 11.783 1.00 89.69 174 ASN A C 1
ATOM 1338 O O . ASN A 1 174 ? 11.634 3.161 11.328 1.00 89.69 174 ASN A O 1
ATOM 1342 N N . PRO A 1 175 ? 9.772 1.896 11.414 1.00 91.88 175 PRO A N 1
ATOM 1343 C CA . PRO A 1 175 ? 9.043 2.733 10.474 1.00 91.88 175 PRO A CA 1
ATOM 1344 C C . PRO A 1 175 ? 8.877 4.152 11.027 1.00 91.88 175 PRO A C 1
ATOM 1346 O O . PRO A 1 175 ? 8.846 4.378 12.240 1.00 91.88 175 PRO A O 1
ATOM 1349 N N . ARG A 1 176 ? 8.711 5.122 10.127 1.00 86.19 176 ARG A N 1
ATOM 1350 C CA . ARG A 1 176 ? 8.315 6.483 10.496 1.00 86.19 176 ARG A CA 1
ATOM 1351 C C . ARG A 1 176 ? 6.945 6.442 11.174 1.00 86.19 176 ARG A C 1
ATOM 1353 O O . ARG A 1 176 ? 6.087 5.641 10.805 1.00 86.19 176 ARG A O 1
ATOM 1360 N N . GLY A 1 177 ? 6.740 7.324 12.148 1.00 85.19 177 GLY A N 1
ATOM 1361 C CA . GLY A 1 177 ? 5.431 7.498 12.772 1.00 85.19 177 GLY A CA 1
ATOM 1362 C C . GLY A 1 177 ? 4.385 7.970 11.759 1.00 85.19 177 GLY A C 1
ATOM 1363 O O . GLY A 1 177 ? 4.701 8.732 10.846 1.00 85.19 177 GLY A O 1
ATOM 1364 N N . ALA A 1 178 ? 3.146 7.524 11.945 1.00 91.88 178 ALA A N 1
ATOM 1365 C CA . ALA A 1 178 ? 1.983 8.045 11.239 1.00 91.88 178 ALA A CA 1
ATOM 1366 C C . ALA A 1 178 ? 1.344 9.166 12.071 1.00 91.88 178 ALA A C 1
ATOM 1368 O O . ALA A 1 178 ? 1.165 9.019 13.282 1.00 91.88 178 ALA A O 1
ATOM 1369 N N . SER A 1 179 ? 1.005 10.284 11.431 1.00 91.19 179 SER A N 1
ATOM 1370 C CA . SER A 1 179 ? 0.394 11.458 12.070 1.00 91.19 179 SER A CA 1
ATOM 1371 C C . SER A 1 179 ? -1.130 11.493 11.950 1.00 91.19 179 SER A C 1
ATOM 1373 O O . SER A 1 179 ? -1.764 12.390 12.499 1.00 91.19 179 SER A O 1
ATOM 1375 N N . GLU A 1 180 ? -1.723 10.533 11.242 1.00 92.69 180 GLU A N 1
ATOM 1376 C CA . GLU A 1 180 ? -3.163 10.449 11.009 1.00 92.69 180 GLU A CA 1
ATOM 1377 C C . GLU A 1 180 ? -3.703 9.060 11.379 1.00 92.69 180 GLU A C 1
ATOM 1379 O O . GLU A 1 180 ? -2.985 8.060 11.349 1.00 92.69 180 GLU A O 1
ATOM 1384 N N . THR A 1 181 ? -4.986 8.998 11.731 1.00 94.81 181 THR A N 1
ATOM 1385 C CA . THR A 1 181 ? -5.768 7.757 11.811 1.00 94.81 181 THR A CA 1
ATOM 1386 C C . THR A 1 181 ? -7.031 7.956 10.983 1.00 94.81 181 THR A C 1
ATOM 1388 O O . THR A 1 181 ? -7.763 8.916 11.217 1.00 94.81 181 THR A O 1
ATOM 1391 N N . ILE A 1 182 ? -7.281 7.086 10.001 1.00 92.88 182 ILE A N 1
ATOM 1392 C CA . ILE A 1 182 ? -8.425 7.248 9.090 1.00 92.88 182 ILE A CA 1
ATOM 1393 C C . ILE A 1 182 ? -9.637 6.487 9.618 1.00 92.88 182 ILE A C 1
ATOM 1395 O O . ILE A 1 182 ? -9.578 5.278 9.829 1.00 92.88 182 ILE A O 1
ATOM 1399 N N . SER A 1 183 ? -10.763 7.181 9.773 1.00 93.25 183 SER A N 1
ATOM 1400 C CA . SER A 1 183 ? -12.046 6.529 10.044 1.00 93.25 183 SER A CA 1
ATOM 1401 C C . SER A 1 183 ? -12.594 5.862 8.782 1.00 93.25 183 SER A C 1
ATOM 1403 O O . SER A 1 183 ? -12.683 6.492 7.731 1.00 93.25 183 SER A O 1
ATOM 1405 N N . VAL A 1 184 ? -12.982 4.592 8.881 1.00 92.38 184 VAL A N 1
ATOM 1406 C CA . VAL A 1 184 ? -13.506 3.797 7.765 1.00 92.38 184 VAL A CA 1
ATOM 1407 C C . VAL A 1 184 ? -14.633 2.893 8.246 1.00 92.38 184 VAL A C 1
ATOM 1409 O O . VAL A 1 184 ? -14.506 2.202 9.252 1.00 92.38 184 VAL A O 1
ATOM 1412 N N . SER A 1 185 ? -15.757 2.866 7.538 1.00 90.56 185 SER A N 1
ATOM 1413 C CA . SER A 1 185 ? -16.866 1.996 7.933 1.00 90.56 185 SER A CA 1
ATOM 1414 C C . SER A 1 185 ? -16.591 0.535 7.575 1.00 90.56 185 SER A C 1
ATOM 1416 O O . SER A 1 185 ? -16.044 0.248 6.506 1.00 90.56 185 SER A O 1
ATOM 1418 N N . ALA A 1 186 ? -17.010 -0.402 8.426 1.00 93.88 186 ALA A N 1
ATOM 1419 C CA . ALA A 1 186 ? -17.012 -1.823 8.097 1.00 93.88 186 ALA A CA 1
ATOM 1420 C C . ALA A 1 186 ? -17.823 -2.068 6.809 1.00 93.88 186 ALA A C 1
ATOM 1422 O O . ALA A 1 186 ? -18.855 -1.442 6.568 1.00 93.88 186 ALA A O 1
ATOM 1423 N N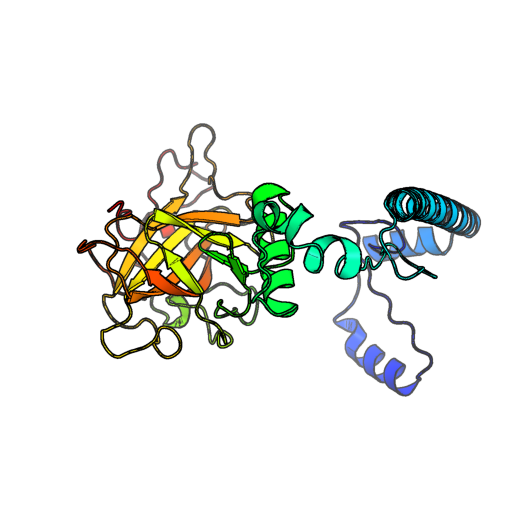 . GLY A 1 187 ? -17.344 -2.963 5.946 1.00 88.12 187 GLY A N 1
ATOM 1424 C CA . GLY A 1 187 ? -17.880 -3.151 4.595 1.00 88.12 187 GLY A CA 1
ATOM 1425 C C . GLY A 1 187 ? -17.311 -2.198 3.540 1.00 88.12 187 GLY A C 1
ATOM 1426 O O . GLY A 1 187 ? -17.637 -2.362 2.367 1.00 88.12 187 GLY A O 1
ATOM 1427 N N . SER A 1 188 ? -16.461 -1.237 3.916 1.00 88.69 188 SER A N 1
ATOM 1428 C CA . SER A 1 188 ? -15.778 -0.363 2.958 1.00 88.69 188 SER A CA 1
ATOM 1429 C C . SER A 1 188 ? -14.496 -0.995 2.422 1.00 88.69 188 SER A C 1
ATOM 1431 O O . SER A 1 188 ? -13.858 -1.826 3.077 1.00 88.69 188 SER A O 1
ATOM 1433 N N . THR A 1 189 ? -14.082 -0.550 1.236 1.00 90.62 189 THR A N 1
ATOM 1434 C CA . THR A 1 189 ? -12.794 -0.922 0.649 1.00 90.62 189 THR A CA 1
ATOM 1435 C C . THR A 1 189 ? -11.637 -0.321 1.442 1.00 90.62 189 THR A C 1
ATOM 1437 O O . THR A 1 189 ? -11.632 0.872 1.758 1.00 90.62 189 THR A O 1
ATOM 1440 N N . VAL A 1 190 ? -10.634 -1.154 1.709 1.00 95.12 190 VAL A N 1
ATOM 1441 C CA . VAL A 1 190 ? -9.331 -0.769 2.247 1.00 95.12 190 VAL A CA 1
ATOM 1442 C C . VAL A 1 190 ? -8.203 -1.370 1.424 1.00 95.12 190 VAL A C 1
ATOM 1444 O O . VAL A 1 190 ? -8.367 -2.407 0.786 1.00 95.12 190 VAL A O 1
ATOM 1447 N N . GLY A 1 191 ? -7.031 -0.756 1.444 1.00 94.81 191 GLY A N 1
ATOM 1448 C CA . GLY A 1 191 ? -5.880 -1.280 0.732 1.00 94.81 191 GLY A CA 1
ATOM 1449 C C . GLY A 1 191 ? -4.663 -0.389 0.828 1.00 94.81 191 GLY A C 1
ATOM 1450 O O . GLY A 1 191 ? -4.670 0.641 1.498 1.00 94.81 191 GLY A O 1
ATOM 1451 N N . PHE A 1 192 ? -3.626 -0.792 0.111 1.00 94.12 192 PHE A N 1
ATOM 1452 C CA . PHE A 1 192 ? -2.382 -0.054 -0.007 1.00 94.12 192 PHE A CA 1
ATOM 1453 C C . PHE A 1 192 ? -2.050 0.149 -1.467 1.00 94.12 192 PHE A C 1
ATOM 1455 O O . PHE A 1 192 ? -2.180 -0.754 -2.298 1.00 94.12 192 PHE A O 1
ATOM 1462 N N . LYS A 1 193 ? -1.574 1.349 -1.742 1.00 87.31 193 LYS A N 1
ATOM 1463 C CA . LYS A 1 193 ? -0.958 1.741 -2.988 1.00 87.31 193 LYS A CA 1
ATOM 1464 C C . LYS A 1 193 ? 0.543 1.787 -2.781 1.00 87.31 193 LYS A C 1
ATOM 1466 O O . LYS A 1 193 ? 1.028 2.371 -1.811 1.00 87.31 193 LYS A O 1
ATOM 1471 N N . LEU A 1 194 ? 1.245 1.121 -3.680 1.00 86.81 194 LEU A N 1
ATOM 1472 C CA . LEU A 1 194 ? 2.658 0.808 -3.548 1.00 86.81 194 LEU A CA 1
ATOM 1473 C C . LEU A 1 194 ? 3.504 1.874 -4.256 1.00 86.81 194 LEU A C 1
ATOM 1475 O O . LEU A 1 194 ? 3.018 2.574 -5.147 1.00 86.81 194 LEU A O 1
ATOM 1479 N N . ASP A 1 195 ? 4.762 2.025 -3.842 1.00 77.94 195 ASP A N 1
ATOM 1480 C CA . ASP A 1 195 ? 5.717 2.980 -4.434 1.00 77.94 195 ASP A CA 1
ATOM 1481 C C . ASP A 1 195 ? 6.161 2.527 -5.822 1.00 77.94 195 ASP A C 1
ATOM 1483 O O . ASP A 1 195 ? 6.592 3.334 -6.646 1.00 77.94 195 ASP A O 1
ATOM 1487 N N . ASN A 1 196 ? 6.046 1.225 -6.067 1.00 79.31 196 ASN A N 1
ATOM 1488 C CA . ASN A 1 196 ? 6.383 0.562 -7.304 1.00 79.31 196 ASN A CA 1
ATOM 1489 C C . ASN A 1 196 ? 5.444 -0.632 -7.544 1.00 79.31 196 ASN A C 1
ATOM 1491 O O . ASN A 1 196 ? 4.754 -1.106 -6.641 1.00 79.31 196 ASN A O 1
ATOM 1495 N N . THR A 1 197 ? 5.418 -1.145 -8.771 1.00 84.88 197 THR A N 1
ATOM 1496 C CA . THR A 1 197 ? 4.749 -2.414 -9.076 1.00 84.88 197 THR A CA 1
ATOM 1497 C C . THR A 1 197 ? 5.461 -3.579 -8.396 1.00 84.88 197 THR A C 1
ATOM 1499 O O . THR A 1 197 ? 6.690 -3.627 -8.386 1.00 84.88 197 THR A O 1
ATOM 1502 N N . LEU A 1 198 ? 4.708 -4.557 -7.899 1.00 87.44 198 LEU A N 1
ATOM 1503 C CA . LEU A 1 198 ? 5.251 -5.792 -7.337 1.00 87.44 198 LEU A CA 1
ATOM 1504 C C . LEU A 1 198 ? 5.925 -6.631 -8.426 1.00 87.44 198 LEU A C 1
ATOM 1506 O O . LEU A 1 198 ? 5.255 -7.211 -9.281 1.00 87.44 198 LEU A O 1
ATOM 1510 N N . TYR A 1 199 ? 7.253 -6.708 -8.388 1.00 85.12 199 TYR A N 1
ATOM 1511 C CA . TYR A 1 199 ? 8.044 -7.456 -9.371 1.00 85.12 199 TYR A CA 1
ATOM 1512 C C . TYR A 1 199 ? 8.638 -8.755 -8.810 1.00 85.12 199 TYR A C 1
ATOM 1514 O O . TYR A 1 199 ? 8.909 -9.680 -9.575 1.00 85.12 199 TYR A O 1
ATOM 1522 N N . HIS A 1 200 ? 8.799 -8.870 -7.488 1.00 94.06 200 HIS A N 1
ATOM 1523 C CA . HIS A 1 200 ? 9.204 -10.126 -6.865 1.00 94.06 200 HIS A CA 1
ATOM 1524 C C . HIS A 1 200 ? 8.045 -11.125 -6.850 1.00 94.06 200 HIS A C 1
ATOM 1526 O O . HIS A 1 200 ? 6.951 -10.829 -6.375 1.00 94.06 200 HIS A O 1
ATOM 1532 N N . GLN A 1 201 ? 8.297 -12.333 -7.353 1.00 97.56 201 GLN A N 1
ATOM 1533 C CA . GLN A 1 201 ? 7.314 -13.412 -7.376 1.00 97.56 201 GLN A CA 1
ATOM 1534 C C . GLN A 1 201 ? 7.011 -13.884 -5.955 1.00 97.56 201 GLN A C 1
ATOM 1536 O O . GLN A 1 201 ? 7.911 -14.335 -5.249 1.00 97.56 201 GLN A O 1
ATOM 1541 N N . GLY A 1 202 ? 5.747 -13.813 -5.557 1.00 98.12 202 GLY A N 1
ATOM 1542 C CA . GLY A 1 202 ? 5.258 -14.426 -4.330 1.00 98.12 202 GLY A CA 1
ATOM 1543 C C . GLY A 1 202 ? 3.941 -13.819 -3.851 1.00 98.12 202 GLY A C 1
ATOM 1544 O O . GLY A 1 202 ? 3.425 -12.891 -4.484 1.00 98.12 202 GLY A O 1
ATOM 1545 N N . PRO A 1 203 ? 3.343 -14.366 -2.786 1.00 98.62 203 PRO A N 1
ATOM 1546 C CA . PRO A 1 203 ? 2.005 -13.988 -2.360 1.00 98.62 203 PRO A CA 1
ATOM 1547 C C . PRO A 1 203 ? 1.975 -12.617 -1.683 1.00 98.62 203 PRO A C 1
ATOM 1549 O O . PRO A 1 203 ? 3.006 -12.018 -1.367 1.00 98.62 203 PRO A O 1
ATOM 1552 N N . ALA A 1 204 ? 0.763 -12.157 -1.400 1.00 98.69 204 ALA A N 1
ATOM 1553 C CA . ALA A 1 204 ? 0.525 -11.028 -0.517 1.00 98.69 204 ALA A CA 1
ATOM 1554 C C . ALA A 1 204 ? -0.674 -11.291 0.393 1.00 98.69 204 ALA A C 1
ATOM 1556 O O . ALA A 1 204 ? -1.535 -12.111 0.070 1.00 98.69 204 ALA A O 1
ATOM 1557 N N . ALA A 1 205 ? -0.753 -10.573 1.508 1.00 98.69 205 ALA A N 1
ATOM 1558 C CA . ALA A 1 205 ? -1.890 -10.631 2.416 1.00 98.69 205 ALA A CA 1
ATOM 1559 C C . ALA A 1 205 ? -2.126 -9.292 3.123 1.00 98.69 205 ALA A C 1
ATOM 1561 O O . ALA A 1 205 ? -1.214 -8.479 3.286 1.00 98.69 205 ALA A O 1
ATOM 1562 N N . ILE A 1 206 ? -3.373 -9.074 3.543 1.00 98.69 206 ILE A N 1
ATOM 1563 C CA . ILE A 1 206 ? -3.771 -7.941 4.383 1.00 98.69 206 ILE A CA 1
ATOM 1564 C C . ILE A 1 206 ? -4.392 -8.470 5.676 1.00 98.69 206 ILE A C 1
ATOM 1566 O O . ILE A 1 206 ? -5.236 -9.370 5.656 1.00 98.69 206 ILE A O 1
ATOM 1570 N N . TYR A 1 207 ? -3.989 -7.873 6.794 1.00 98.81 207 TYR A N 1
ATOM 1571 C CA . TYR A 1 207 ? -4.434 -8.203 8.143 1.00 98.81 207 TYR A CA 1
ATOM 1572 C C . TYR A 1 207 ? -5.001 -6.972 8.840 1.00 98.81 207 TYR A C 1
ATOM 1574 O O . TYR A 1 207 ? -4.564 -5.846 8.598 1.00 98.81 207 TYR A O 1
ATOM 1582 N N . LEU A 1 208 ? -5.916 -7.212 9.770 1.00 98.75 208 LEU A N 1
ATOM 1583 C CA . LEU A 1 208 ? -6.325 -6.249 10.781 1.00 98.75 208 LEU A CA 1
ATOM 1584 C C . LEU A 1 208 ? -5.764 -6.685 12.134 1.00 98.75 208 LEU A C 1
ATOM 1586 O O . LEU A 1 208 ? -5.969 -7.820 12.557 1.00 98.75 208 LEU A O 1
ATOM 1590 N N . GLY A 1 209 ? -5.053 -5.783 12.801 1.00 98.56 209 GLY A N 1
ATOM 1591 C CA . GLY A 1 209 ? -4.618 -5.910 14.186 1.00 98.56 209 GLY A CA 1
ATOM 1592 C C . GLY A 1 209 ? -5.544 -5.101 15.075 1.00 98.56 209 GLY A C 1
ATOM 1593 O O . GLY A 1 209 ? -5.544 -3.876 14.979 1.00 98.56 209 GLY A O 1
ATOM 1594 N N . GLN A 1 210 ? -6.347 -5.763 15.907 1.00 98.25 210 GLN A N 1
ATOM 1595 C CA . GLN A 1 210 ? -7.284 -5.076 16.796 1.00 98.25 210 GLN A CA 1
ATOM 1596 C C . GLN A 1 210 ? -6.533 -4.411 17.950 1.00 98.25 210 GLN A C 1
ATOM 1598 O O . GLN A 1 210 ? -5.907 -5.099 18.759 1.00 98.25 210 GLN A O 1
ATOM 1603 N N . VAL A 1 211 ? -6.626 -3.085 18.046 1.00 98.12 211 VAL A N 1
ATOM 1604 C CA . VAL A 1 211 ? -5.990 -2.335 19.130 1.00 98.12 211 VAL A CA 1
ATOM 1605 C C . VAL A 1 211 ? -6.674 -2.693 20.457 1.00 98.12 211 VAL A C 1
ATOM 1607 O O . VAL A 1 211 ? -7.909 -2.704 20.529 1.00 98.12 211 VAL A O 1
ATOM 1610 N N . PRO A 1 212 ? -5.912 -3.000 21.525 1.00 96.12 212 PRO A N 1
ATOM 1611 C CA . PRO A 1 212 ? -6.482 -3.270 22.837 1.00 96.12 212 PRO A CA 1
ATOM 1612 C C . PRO A 1 212 ? -7.334 -2.105 23.344 1.00 96.12 212 PRO A C 1
ATOM 1614 O O . PRO A 1 212 ? -7.005 -0.934 23.151 1.00 96.12 212 PRO A O 1
ATOM 1617 N N . ARG A 1 213 ? -8.418 -2.426 24.053 1.00 92.19 213 ARG A N 1
ATOM 1618 C CA . ARG A 1 213 ? -9.314 -1.418 24.631 1.00 92.19 213 ARG A CA 1
ATOM 1619 C C . ARG A 1 213 ? -8.528 -0.432 25.504 1.00 92.19 213 ARG A C 1
ATOM 1621 O O . ARG A 1 213 ? -7.752 -0.846 26.360 1.00 92.19 213 ARG A O 1
ATOM 1628 N N . GLY A 1 214 ? -8.772 0.863 25.306 1.00 91.50 214 GLY A N 1
ATOM 1629 C CA . GLY A 1 214 ? -8.094 1.939 26.038 1.00 91.50 214 GLY A CA 1
ATOM 1630 C C . GLY A 1 214 ? -6.740 2.353 25.451 1.00 91.50 214 GLY A C 1
ATOM 1631 O O . GLY A 1 214 ? -6.111 3.258 25.990 1.00 91.50 214 GLY A O 1
ATOM 1632 N N . GLN A 1 215 ? -6.300 1.730 24.355 1.00 96.06 215 GLN A N 1
ATOM 1633 C CA . GLN A 1 215 ? -5.165 2.192 23.556 1.00 96.06 215 GLN A CA 1
ATOM 1634 C C . GLN A 1 215 ? -5.649 2.799 22.237 1.00 96.06 215 GLN A C 1
ATOM 1636 O O . GLN A 1 215 ? -6.805 2.629 21.852 1.00 96.06 215 GLN A O 1
ATOM 1641 N N . ALA A 1 216 ? -4.747 3.499 21.551 1.00 95.69 216 ALA A N 1
ATOM 1642 C CA . ALA A 1 216 ? -4.998 4.094 20.246 1.00 95.69 216 ALA A CA 1
ATOM 1643 C C . ALA A 1 216 ? -4.107 3.446 19.182 1.00 95.69 216 ALA A C 1
ATOM 1645 O O . ALA A 1 216 ? -2.975 3.035 19.470 1.00 95.69 216 ALA A O 1
ATOM 1646 N N . ALA A 1 217 ? -4.573 3.430 17.931 1.00 96.31 217 ALA A N 1
ATOM 1647 C CA . ALA A 1 217 ? -3.767 2.965 16.801 1.00 96.31 217 ALA A CA 1
ATOM 1648 C C . ALA A 1 217 ? -2.440 3.735 16.679 1.00 96.31 217 ALA A C 1
ATOM 1650 O O . ALA A 1 217 ? -1.447 3.164 16.246 1.00 96.31 217 ALA A O 1
ATOM 1651 N N . ALA A 1 218 ? -2.391 4.999 17.109 1.00 93.88 218 ALA A N 1
ATOM 1652 C CA . ALA A 1 218 ? -1.182 5.824 17.089 1.00 93.88 218 ALA A CA 1
ATOM 1653 C C . ALA A 1 218 ? -0.055 5.320 18.010 1.00 93.88 218 ALA A C 1
ATOM 1655 O O . ALA A 1 218 ? 1.119 5.449 17.669 1.00 93.88 218 ALA A O 1
ATOM 1656 N N . SER A 1 219 ? -0.389 4.734 19.165 1.00 93.19 219 SER A N 1
ATOM 1657 C CA . SER A 1 219 ? 0.589 4.349 20.195 1.00 93.19 219 SER A CA 1
ATOM 1658 C C . SER A 1 219 ? 0.802 2.842 20.318 1.00 93.19 219 SER A C 1
ATOM 1660 O O . SER A 1 219 ? 1.800 2.407 20.892 1.00 93.19 219 SER A O 1
ATOM 1662 N N . TRP A 1 220 ? -0.100 2.025 19.770 1.00 96.50 220 TRP A N 1
ATOM 1663 C CA . TRP A 1 220 ? 0.012 0.575 19.877 1.00 96.50 220 TRP A CA 1
ATOM 1664 C C . TRP A 1 220 ? 1.099 0.005 18.956 1.00 96.50 220 TRP A C 1
ATOM 1666 O O . TRP A 1 220 ? 1.169 0.299 17.760 1.00 96.50 220 TRP A O 1
ATOM 1676 N N . ASN A 1 221 ? 1.950 -0.860 19.500 1.00 93.81 221 ASN A N 1
ATOM 1677 C CA . ASN A 1 221 ? 3.080 -1.465 18.787 1.00 93.81 221 ASN A CA 1
ATOM 1678 C C . ASN A 1 221 ? 2.727 -2.763 18.039 1.00 93.81 221 ASN A C 1
ATOM 1680 O O . ASN A 1 221 ? 3.616 -3.372 17.449 1.00 93.81 221 ASN A O 1
ATOM 1684 N N . GLY A 1 222 ? 1.464 -3.197 18.070 1.00 95.31 222 GLY A N 1
ATOM 1685 C CA . GLY A 1 222 ? 1.020 -4.416 17.394 1.00 95.31 222 GLY A CA 1
ATOM 1686 C C . GLY A 1 222 ? 1.293 -5.719 18.150 1.00 95.31 222 GLY A C 1
ATOM 1687 O O . GLY A 1 222 ? 1.180 -6.790 17.558 1.00 95.31 222 GLY A O 1
ATOM 1688 N N . ALA A 1 223 ? 1.684 -5.656 19.427 1.00 93.25 223 ALA A N 1
ATOM 1689 C CA . ALA A 1 223 ? 2.020 -6.840 20.213 1.00 93.25 223 ALA A CA 1
ATOM 1690 C C . ALA A 1 223 ? 0.796 -7.694 20.595 1.00 93.25 223 ALA A C 1
ATOM 1692 O O . ALA A 1 223 ? -0.306 -7.186 20.805 1.00 93.25 223 ALA A O 1
ATOM 1693 N N . GLY A 1 224 ? 1.042 -8.995 20.784 1.00 93.00 224 GLY A N 1
ATOM 1694 C CA . GLY A 1 224 ? 0.055 -9.971 21.248 1.00 93.00 224 GLY A CA 1
ATOM 1695 C C . GLY A 1 224 ? -0.760 -10.619 20.128 1.00 93.00 224 GLY A C 1
ATOM 1696 O O . GLY A 1 224 ? -0.602 -10.311 18.946 1.00 93.00 224 GLY A O 1
ATOM 1697 N N . SER A 1 225 ? -1.646 -11.539 20.521 1.00 96.69 225 SER A N 1
ATOM 1698 C CA . SER A 1 225 ? -2.540 -12.231 19.590 1.00 96.69 225 SER A CA 1
ATOM 1699 C C . SER A 1 225 ? -3.734 -11.345 19.237 1.00 96.69 225 SER A C 1
ATOM 1701 O O . SER A 1 225 ? -4.801 -11.411 19.849 1.00 96.69 225 SER A O 1
ATOM 1703 N N . ALA A 1 226 ? -3.513 -10.450 18.279 1.00 97.56 226 ALA A N 1
ATOM 1704 C CA . ALA A 1 226 ? -4.453 -9.396 17.907 1.00 97.56 226 ALA A CA 1
ATOM 1705 C C . ALA A 1 226 ? -4.750 -9.343 16.402 1.00 97.56 226 ALA A C 1
ATOM 1707 O O . ALA A 1 226 ? -5.648 -8.609 15.988 1.00 97.56 226 ALA A O 1
ATOM 1708 N N . TRP A 1 227 ? -4.017 -10.111 15.592 1.00 98.69 227 TRP A N 1
ATOM 1709 C CA . TRP A 1 227 ? -4.036 -10.012 14.136 1.00 98.69 227 TRP A CA 1
ATOM 1710 C C . TRP A 1 227 ? -4.904 -11.087 13.503 1.00 98.69 227 TRP A C 1
ATOM 1712 O O . TRP A 1 227 ? -4.800 -12.254 13.864 1.00 98.69 227 TRP A O 1
ATOM 1722 N N . PHE A 1 228 ? -5.708 -10.723 12.512 1.00 98.69 228 PHE A N 1
ATOM 1723 C CA . PHE A 1 228 ? -6.455 -11.669 11.686 1.00 98.69 228 PHE A CA 1
ATOM 1724 C C . PHE A 1 228 ? -6.387 -11.258 10.218 1.00 98.69 228 PHE A C 1
ATOM 1726 O O . PHE A 1 228 ? -6.382 -10.072 9.884 1.00 98.69 228 PHE A O 1
ATOM 1733 N N . LYS A 1 229 ? -6.288 -12.251 9.333 1.00 98.75 229 LYS A N 1
ATOM 1734 C CA . LYS A 1 229 ? -6.153 -12.046 7.889 1.00 98.75 229 LYS A CA 1
ATOM 1735 C C . LYS A 1 229 ? -7.522 -11.731 7.287 1.00 98.75 229 LYS A C 1
ATOM 1737 O O . LYS A 1 229 ? -8.477 -12.451 7.560 1.00 98.75 229 LYS A O 1
ATOM 1742 N N . ILE A 1 230 ? -7.614 -10.698 6.454 1.00 98.69 230 ILE A N 1
ATOM 1743 C CA . ILE A 1 230 ? -8.854 -10.304 5.754 1.00 98.69 230 ILE A CA 1
ATOM 1744 C C . ILE A 1 230 ? -8.752 -10.420 4.229 1.00 98.69 230 ILE A C 1
ATOM 1746 O O . ILE A 1 230 ? -9.760 -10.320 3.534 1.00 98.69 230 ILE A O 1
ATOM 1750 N N . ALA A 1 231 ? -7.549 -10.631 3.694 1.00 98.56 231 ALA A N 1
ATOM 1751 C CA . ALA A 1 231 ? -7.339 -10.947 2.286 1.00 98.56 231 ALA A CA 1
ATOM 1752 C C . ALA A 1 231 ? -5.998 -11.635 2.058 1.00 98.56 231 ALA A C 1
ATOM 1754 O O . ALA A 1 231 ? -5.039 -11.393 2.794 1.00 98.56 231 ALA A O 1
ATOM 1755 N N . GLU A 1 232 ? -5.929 -12.420 0.989 1.00 98.62 232 GLU A N 1
ATOM 1756 C CA . GLU A 1 232 ? -4.683 -12.928 0.431 1.00 98.62 232 GLU A CA 1
ATOM 1757 C C . GLU A 1 232 ? -4.741 -13.044 -1.089 1.00 98.62 232 GLU A C 1
ATOM 1759 O O . GLU A 1 232 ? -5.806 -13.196 -1.688 1.00 98.62 232 GLU A O 1
ATOM 1764 N N . TRP A 1 233 ? -3.560 -12.995 -1.693 1.00 98.56 233 TRP A N 1
ATOM 1765 C CA . TRP A 1 233 ? -3.312 -13.222 -3.107 1.00 98.56 233 TRP A CA 1
ATOM 1766 C C . TRP A 1 233 ? -2.261 -14.318 -3.226 1.00 98.56 233 TRP A C 1
ATOM 1768 O O . TRP A 1 233 ? -1.131 -14.151 -2.766 1.00 98.56 233 TRP A O 1
ATOM 1778 N N . GLY A 1 234 ? -2.652 -15.443 -3.817 1.00 98.06 234 GLY A N 1
ATOM 1779 C CA . GLY A 1 234 ? -1.799 -16.612 -3.991 1.00 98.06 234 GLY A CA 1
ATOM 1780 C C . GLY A 1 234 ? -1.248 -16.741 -5.408 1.00 98.06 234 GLY A C 1
ATOM 1781 O O . GLY A 1 234 ? -0.846 -15.766 -6.048 1.00 98.06 234 GLY A O 1
ATOM 1782 N N . ALA A 1 235 ? -1.235 -17.977 -5.900 1.00 97.69 235 ALA A N 1
ATOM 1783 C CA . ALA A 1 235 ? -0.817 -18.313 -7.252 1.00 97.69 235 ALA A CA 1
ATOM 1784 C C . ALA A 1 235 ? -1.969 -18.928 -8.053 1.00 97.69 235 ALA A C 1
ATOM 1786 O O . ALA A 1 235 ? -2.845 -19.594 -7.504 1.00 97.69 235 ALA A O 1
ATOM 1787 N N . ARG A 1 236 ? -1.936 -18.710 -9.368 1.00 96.44 236 ARG A N 1
ATOM 1788 C CA . ARG A 1 236 ? -2.652 -19.523 -10.354 1.00 96.44 236 ARG A CA 1
ATOM 1789 C C . ARG A 1 236 ? -1.718 -20.607 -10.879 1.00 96.44 236 ARG A C 1
ATOM 1791 O O . ARG A 1 236 ? -0.501 -20.437 -10.838 1.00 96.44 236 ARG A O 1
ATOM 1798 N N . PHE A 1 237 ? -2.295 -21.688 -11.388 1.00 96.56 237 PHE A N 1
ATOM 1799 C CA . PHE A 1 237 ? -1.576 -22.829 -11.951 1.00 96.56 237 PHE A CA 1
ATOM 1800 C C . PHE A 1 237 ? -1.982 -23.005 -13.413 1.00 96.56 237 PHE A C 1
ATOM 1802 O O . PHE A 1 237 ? -3.107 -22.672 -13.779 1.00 96.56 237 PHE A O 1
ATOM 1809 N N . ASN A 1 238 ? -1.075 -23.545 -14.229 1.00 92.06 238 ASN A N 1
ATOM 1810 C CA . ASN A 1 238 ? -1.255 -23.747 -15.673 1.00 92.06 238 ASN A CA 1
ATOM 1811 C C . ASN A 1 238 ? -1.489 -22.443 -16.478 1.00 92.06 238 ASN A C 1
ATOM 1813 O O . ASN A 1 238 ? -2.553 -22.275 -17.074 1.00 92.06 238 ASN A O 1
ATOM 1817 N N . PRO A 1 239 ? -0.502 -21.524 -16.548 1.00 92.38 239 PRO A N 1
ATOM 1818 C CA . PRO A 1 239 ? 0.856 -21.616 -15.998 1.00 92.38 239 PRO A CA 1
ATOM 1819 C C . PRO A 1 239 ? 0.941 -21.194 -14.522 1.00 92.38 239 PRO A C 1
ATOM 1821 O O . PRO A 1 239 ? 0.104 -20.432 -14.035 1.00 92.38 239 PRO A O 1
ATOM 1824 N N . PHE A 1 240 ? 1.962 -21.687 -13.808 1.00 96.06 240 PHE A N 1
ATOM 1825 C CA . PHE A 1 240 ? 2.241 -21.252 -12.438 1.00 96.06 240 PHE A CA 1
ATOM 1826 C C . PHE A 1 240 ? 2.657 -19.779 -12.417 1.00 96.06 240 PHE A C 1
ATOM 1828 O O . PHE A 1 240 ? 3.661 -19.403 -13.025 1.00 96.06 240 PHE A O 1
ATOM 1835 N N . GLN A 1 241 ? 1.889 -18.945 -11.718 1.00 96.00 241 GLN A N 1
ATOM 1836 C CA . GLN A 1 241 ? 2.188 -17.524 -11.578 1.00 96.00 241 GLN A CA 1
ATOM 1837 C C . GLN A 1 241 ? 1.505 -16.932 -10.346 1.00 96.00 241 GLN A C 1
ATOM 1839 O O . GLN A 1 241 ? 0.316 -17.154 -10.117 1.00 96.00 241 GLN A O 1
ATOM 1844 N N . PHE A 1 242 ? 2.225 -16.111 -9.584 1.00 97.88 242 PHE A N 1
ATOM 1845 C CA . PHE A 1 242 ? 1.617 -15.336 -8.503 1.00 97.88 242 PHE A CA 1
ATOM 1846 C C . PHE A 1 242 ? 0.697 -14.248 -9.054 1.00 97.88 242 PHE A C 1
ATOM 1848 O O . PHE A 1 242 ? 1.039 -13.537 -10.000 1.00 97.88 242 PHE A O 1
ATOM 1855 N N . THR A 1 243 ? -0.483 -14.097 -8.454 1.00 96.44 243 THR A N 1
ATOM 1856 C CA . THR A 1 243 ? -1.497 -13.134 -8.917 1.00 96.44 243 THR A CA 1
ATOM 1857 C C . THR A 1 243 ? -1.151 -11.687 -8.575 1.00 96.44 243 THR A C 1
ATOM 1859 O O . THR A 1 243 ? -1.802 -10.773 -9.063 1.00 96.44 243 THR A O 1
ATOM 1862 N N . THR A 1 244 ? -0.140 -11.486 -7.732 1.00 95.44 244 THR A N 1
ATOM 1863 C CA . THR A 1 244 ? 0.375 -10.186 -7.286 1.00 95.44 244 THR A CA 1
ATOM 1864 C C . THR A 1 244 ? 1.291 -9.514 -8.304 1.00 95.44 244 THR A C 1
ATOM 1866 O O . THR A 1 244 ? 1.533 -8.313 -8.201 1.00 95.44 244 THR A O 1
ATOM 1869 N N . GLN A 1 245 ? 1.818 -10.265 -9.275 1.00 89.38 245 GLN A N 1
ATOM 1870 C CA . GLN A 1 245 ? 2.833 -9.762 -10.192 1.00 89.38 245 GLN A CA 1
ATOM 1871 C C . GLN A 1 245 ? 2.314 -8.570 -11.006 1.00 89.38 245 GLN A C 1
ATOM 1873 O O . GLN A 1 245 ? 1.226 -8.618 -11.578 1.00 89.38 245 GLN A O 1
ATOM 1878 N N . ASN A 1 246 ? 3.128 -7.517 -11.079 1.00 87.81 246 ASN A N 1
ATOM 1879 C CA . ASN A 1 246 ? 2.862 -6.241 -11.745 1.00 87.81 246 ASN A CA 1
ATOM 1880 C C . ASN A 1 246 ? 1.703 -5.419 -11.156 1.00 87.81 246 ASN A C 1
ATOM 1882 O O . ASN A 1 246 ? 1.318 -4.407 -11.742 1.00 87.81 246 ASN A O 1
ATOM 1886 N N . LEU A 1 247 ? 1.161 -5.794 -9.993 1.00 86.44 247 LEU A N 1
ATOM 1887 C CA . LEU A 1 247 ? 0.192 -4.952 -9.297 1.00 86.44 247 LEU A CA 1
ATOM 1888 C C . LEU A 1 247 ? 0.905 -3.790 -8.599 1.00 86.44 247 LEU A C 1
ATOM 1890 O O . LEU A 1 247 ? 1.926 -3.978 -7.945 1.00 86.44 247 LEU A O 1
ATOM 1894 N N . SER A 1 248 ? 0.350 -2.587 -8.712 1.00 87.81 248 SER A N 1
ATOM 1895 C CA . SER A 1 248 ? 0.785 -1.380 -7.984 1.00 87.81 248 SER A CA 1
ATOM 1896 C C . SER A 1 248 ? -0.124 -1.042 -6.795 1.00 87.81 248 SER A C 1
ATOM 1898 O O . SER A 1 248 ? 0.071 -0.039 -6.108 1.00 87.81 248 SER A O 1
ATOM 1900 N N . GLN A 1 249 ? -1.137 -1.873 -6.552 1.00 90.75 249 GLN A N 1
ATOM 1901 C CA . GLN A 1 249 ? -2.123 -1.695 -5.497 1.00 90.75 249 GLN A CA 1
ATOM 1902 C C . GLN A 1 249 ? -2.686 -3.052 -5.077 1.00 90.75 249 GLN A C 1
ATOM 1904 O O . GLN A 1 249 ? -2.966 -3.902 -5.923 1.00 90.75 249 GLN A O 1
ATOM 1909 N N . LEU A 1 250 ? -2.912 -3.219 -3.776 1.00 93.56 250 LEU A N 1
ATOM 1910 C CA . LEU A 1 250 ? -3.628 -4.355 -3.203 1.00 93.56 250 LEU A CA 1
ATOM 1911 C C . LEU A 1 250 ? -4.755 -3.832 -2.316 1.00 93.56 250 LEU A C 1
ATOM 1913 O O . LEU A 1 250 ? -4.516 -3.060 -1.388 1.00 93.56 250 LEU A O 1
ATOM 1917 N N . SER A 1 251 ? -5.990 -4.232 -2.611 1.00 95.00 251 SER A N 1
ATOM 1918 C CA . SER A 1 251 ? -7.183 -3.765 -1.902 1.00 95.00 251 SER A CA 1
ATOM 1919 C C . SER A 1 251 ? -8.180 -4.887 -1.663 1.00 95.00 251 SER A C 1
ATOM 1921 O O . SER A 1 251 ? -8.345 -5.774 -2.495 1.00 95.00 251 SER A O 1
ATOM 1923 N N . THR A 1 252 ? -8.875 -4.808 -0.539 1.00 95.88 252 THR A N 1
ATOM 1924 C CA . THR A 1 252 ? -9.935 -5.719 -0.111 1.00 95.88 252 THR A CA 1
ATOM 1925 C C . THR A 1 252 ? -11.053 -4.922 0.563 1.00 95.88 252 THR A C 1
ATOM 1927 O O . THR A 1 252 ? -11.026 -3.696 0.591 1.00 95.88 252 THR A O 1
ATOM 1930 N N . THR A 1 253 ? -12.051 -5.602 1.108 1.00 93.62 253 THR A N 1
ATOM 1931 C CA . THR A 1 253 ? -13.134 -5.005 1.888 1.00 93.62 253 THR A CA 1
ATOM 1932 C C . THR A 1 253 ? -12.984 -5.394 3.353 1.00 93.62 253 THR A C 1
ATOM 1934 O O . THR A 1 253 ? -12.708 -6.555 3.650 1.00 93.62 253 THR A O 1
ATOM 1937 N N . ILE A 1 254 ? -13.179 -4.450 4.278 1.00 97.62 254 ILE A N 1
ATOM 1938 C CA . ILE A 1 254 ? -13.296 -4.788 5.704 1.00 97.62 254 ILE A CA 1
ATOM 1939 C C . ILE A 1 254 ? -14.563 -5.635 5.878 1.00 97.62 254 ILE A C 1
ATOM 1941 O O . ILE A 1 254 ? -15.640 -5.152 5.519 1.00 97.62 254 ILE A O 1
ATOM 1945 N N . PRO A 1 255 ? -14.503 -6.849 6.451 1.00 98.06 255 PRO A N 1
ATOM 1946 C CA . PRO A 1 255 ? -15.704 -7.631 6.722 1.00 98.06 255 PRO A CA 1
ATOM 1947 C C . PRO A 1 255 ? -16.737 -6.835 7.524 1.00 98.06 255 PRO A C 1
ATOM 1949 O O . PRO A 1 255 ? -16.390 -6.200 8.520 1.00 98.06 255 PRO A O 1
ATOM 1952 N N . ARG A 1 256 ? -18.015 -6.869 7.123 1.00 95.62 256 ARG A N 1
ATOM 1953 C CA . ARG A 1 256 ? -19.077 -6.066 7.769 1.00 95.62 256 ARG A CA 1
ATOM 1954 C C . ARG A 1 256 ? -19.212 -6.349 9.267 1.00 95.62 256 ARG A C 1
ATOM 1956 O O . ARG A 1 256 ? -19.522 -5.450 10.037 1.00 95.62 256 ARG A O 1
ATOM 1963 N N . ASN A 1 257 ? -18.934 -7.583 9.680 1.00 97.12 257 ASN A N 1
ATOM 1964 C CA . ASN A 1 257 ? -19.026 -8.007 11.073 1.00 97.12 257 ASN A CA 1
ATOM 1965 C C . ASN A 1 257 ? -17.781 -7.652 11.914 1.00 97.12 257 ASN A C 1
ATOM 1967 O O . ASN A 1 257 ? -17.708 -8.023 13.083 1.00 97.12 257 ASN A O 1
ATOM 1971 N N . THR A 1 258 ? -16.785 -6.960 11.345 1.00 98.38 258 THR A N 1
ATOM 1972 C CA . THR A 1 258 ? -15.598 -6.492 12.087 1.00 98.38 258 THR A CA 1
ATOM 1973 C C . THR A 1 258 ? -16.048 -5.574 13.220 1.00 98.38 258 THR A C 1
ATOM 1975 O O . THR A 1 258 ? -16.773 -4.627 12.930 1.00 98.38 258 THR A O 1
ATOM 1978 N N . PRO A 1 259 ? -15.646 -5.799 14.482 1.00 97.94 259 PRO A N 1
ATOM 1979 C CA . PRO A 1 259 ? -16.001 -4.902 15.575 1.00 97.94 259 PRO A CA 1
ATOM 1980 C C . PRO A 1 259 ? -15.509 -3.479 15.337 1.00 97.94 259 PRO A C 1
ATOM 1982 O O . PRO A 1 259 ? -14.390 -3.278 14.865 1.00 97.94 259 PRO A O 1
ATOM 1985 N N . SER A 1 260 ? -16.317 -2.488 15.708 1.00 98.25 260 SER A N 1
ATOM 1986 C CA . SER A 1 260 ? -15.866 -1.094 15.678 1.00 98.25 260 SER A CA 1
ATOM 1987 C C . SER A 1 260 ? -14.714 -0.873 16.666 1.00 98.25 260 SER A C 1
ATOM 1989 O O . SER A 1 260 ? -14.670 -1.499 17.728 1.00 98.25 260 SER A O 1
ATOM 1991 N N . GLY A 1 261 ? -13.793 0.027 16.330 1.00 97.88 261 GLY A N 1
ATOM 1992 C CA . GLY A 1 261 ? -12.641 0.371 17.163 1.00 97.88 261 GLY A CA 1
ATOM 1993 C C . GLY A 1 261 ? -11.396 0.695 16.348 1.00 97.88 261 GLY A C 1
ATOM 1994 O O . GLY A 1 261 ? -11.431 0.712 15.120 1.00 97.88 261 GLY A O 1
ATOM 1995 N N . ASP A 1 262 ? -10.292 0.941 17.041 1.00 98.31 262 ASP A N 1
ATOM 1996 C CA . ASP A 1 262 ? -9.003 1.213 16.413 1.00 98.31 262 ASP A CA 1
ATOM 1997 C C . ASP A 1 262 ? -8.323 -0.078 15.940 1.00 98.31 262 ASP A C 1
ATOM 1999 O O . ASP A 1 262 ? -8.337 -1.110 16.620 1.00 98.31 262 ASP A O 1
ATOM 2003 N N . TYR A 1 263 ? -7.694 -0.007 14.769 1.00 98.69 263 TYR A N 1
ATOM 2004 C CA . TYR A 1 263 ? -6.937 -1.101 14.176 1.00 98.69 263 TYR A CA 1
ATOM 2005 C C . TYR A 1 263 ? -5.637 -0.602 13.553 1.00 98.69 263 TYR A C 1
ATOM 2007 O O . TYR A 1 263 ? -5.542 0.514 13.034 1.00 98.69 263 TYR A O 1
ATOM 2015 N N . LEU A 1 264 ? -4.650 -1.494 13.521 1.00 98.62 264 LEU A N 1
ATOM 2016 C CA . LEU A 1 264 ? -3.594 -1.429 12.520 1.00 98.62 264 LEU A CA 1
ATOM 2017 C C . LEU A 1 264 ? -3.999 -2.284 11.321 1.00 98.62 264 LEU A C 1
ATOM 2019 O O . LEU A 1 264 ? -4.218 -3.485 11.453 1.00 98.62 264 LEU A O 1
ATOM 2023 N N . LEU A 1 265 ? -4.079 -1.677 10.144 1.00 98.62 265 LEU A N 1
ATOM 2024 C CA . LEU A 1 265 ? -4.178 -2.398 8.880 1.00 98.62 265 LEU A CA 1
ATOM 2025 C C . LEU A 1 265 ? -2.755 -2.730 8.433 1.00 98.62 265 LEU A C 1
ATOM 2027 O O . LEU A 1 265 ? -1.959 -1.818 8.247 1.00 98.62 265 LEU A O 1
ATOM 2031 N N . ARG A 1 266 ? -2.406 -4.005 8.279 1.00 98.56 266 ARG A N 1
ATOM 2032 C CA . ARG A 1 266 ? -1.061 -4.446 7.877 1.00 98.56 266 ARG A CA 1
ATOM 2033 C C . ARG A 1 266 ? -1.114 -5.094 6.507 1.00 98.56 266 ARG A C 1
ATOM 2035 O O . ARG A 1 266 ? -1.933 -5.983 6.291 1.00 98.56 266 ARG A O 1
ATOM 2042 N N . ILE A 1 267 ? -0.208 -4.697 5.623 1.00 98.25 267 ILE A N 1
ATOM 2043 C CA . ILE A 1 267 ? 0.054 -5.380 4.356 1.00 98.25 267 ILE A CA 1
ATOM 2044 C C . ILE A 1 267 ? 1.383 -6.115 4.421 1.00 98.25 267 ILE A C 1
ATOM 2046 O O . ILE A 1 267 ? 2.342 -5.629 5.024 1.00 98.25 267 ILE A O 1
ATOM 2050 N N . GLU A 1 268 ? 1.438 -7.266 3.764 1.00 97.94 268 GLU A N 1
ATOM 2051 C CA . GLU A 1 268 ? 2.685 -7.941 3.439 1.00 97.94 268 GLU A CA 1
ATOM 2052 C C . GLU A 1 268 ? 2.697 -8.416 1.989 1.00 97.94 268 GLU A C 1
ATOM 2054 O O . GLU A 1 268 ? 1.686 -8.903 1.480 1.00 97.94 268 GLU A O 1
ATOM 2059 N N . GLN A 1 269 ? 3.861 -8.321 1.353 1.00 98.25 269 GLN A N 1
ATOM 2060 C CA . GLN A 1 269 ? 4.206 -9.079 0.156 1.00 98.25 269 GLN A CA 1
ATOM 2061 C C . GLN A 1 269 ? 5.456 -9.903 0.452 1.00 98.25 269 GLN A C 1
ATOM 2063 O O . GLN A 1 269 ? 6.390 -9.403 1.078 1.00 98.25 269 GLN A O 1
ATOM 2068 N N . ILE A 1 270 ? 5.454 -11.169 0.039 1.00 98.38 270 ILE A N 1
ATOM 2069 C CA . ILE A 1 270 ? 6.551 -12.104 0.301 1.00 98.38 270 ILE A CA 1
ATOM 2070 C C . ILE A 1 270 ? 7.237 -12.415 -1.024 1.00 98.38 270 ILE A C 1
ATOM 2072 O O . ILE A 1 270 ? 6.667 -13.101 -1.862 1.00 98.38 270 ILE A O 1
ATOM 2076 N N . GLY A 1 271 ? 8.456 -11.929 -1.233 1.00 97.94 271 GLY A N 1
ATOM 2077 C CA . GLY A 1 271 ? 9.303 -12.320 -2.353 1.00 97.94 271 GLY A CA 1
ATOM 2078 C C . GLY A 1 271 ? 9.900 -13.710 -2.130 1.00 97.94 271 GLY A C 1
ATOM 2079 O O . GLY A 1 271 ? 10.619 -13.929 -1.161 1.00 97.94 271 GLY A O 1
ATOM 2080 N N . LEU A 1 272 ? 9.635 -14.634 -3.055 1.00 97.81 272 LEU A N 1
ATOM 2081 C CA . LEU A 1 272 ? 10.085 -16.036 -3.031 1.00 97.81 272 LEU A CA 1
ATOM 2082 C C . LEU A 1 272 ? 11.046 -16.371 -4.183 1.00 97.81 272 LEU A C 1
ATOM 2084 O O . LEU A 1 272 ? 11.306 -17.532 -4.486 1.00 97.81 272 LEU A O 1
ATOM 2088 N N . HIS A 1 273 ? 11.572 -15.343 -4.849 1.00 94.94 273 HIS A N 1
ATOM 2089 C CA . HIS A 1 273 ? 12.465 -15.484 -5.998 1.00 94.94 273 HIS A CA 1
ATOM 2090 C C . HIS A 1 273 ? 13.841 -16.066 -5.634 1.00 94.94 273 HIS A C 1
ATOM 2092 O O . HIS A 1 273 ? 14.539 -16.543 -6.527 1.00 94.94 273 HIS A O 1
ATOM 2098 N N . VAL A 1 274 ? 14.223 -16.056 -4.351 1.00 93.38 274 VAL A N 1
ATOM 2099 C CA . VAL A 1 274 ? 15.371 -16.799 -3.818 1.00 93.38 274 VAL A CA 1
ATOM 2100 C C . VAL A 1 274 ? 14.843 -17.959 -2.977 1.00 93.38 274 VAL A C 1
ATOM 2102 O O . VAL A 1 274 ? 14.271 -17.754 -1.907 1.00 93.38 274 VAL A O 1
ATOM 2105 N N . ALA A 1 275 ? 15.030 -19.188 -3.462 1.00 89.69 275 ALA A N 1
ATOM 2106 C CA . ALA A 1 275 ? 14.520 -20.384 -2.795 1.00 89.69 275 ALA A CA 1
ATOM 2107 C C . ALA A 1 275 ? 15.037 -20.488 -1.346 1.00 89.69 275 ALA A C 1
ATOM 2109 O O . ALA A 1 275 ? 16.238 -20.363 -1.092 1.00 89.69 275 ALA A O 1
ATOM 2110 N N . GLY A 1 276 ? 14.120 -20.705 -0.399 1.00 88.94 276 GLY A N 1
ATOM 2111 C CA . GLY A 1 276 ? 14.428 -20.837 1.029 1.00 88.94 276 GLY A CA 1
ATOM 2112 C C . GLY A 1 276 ? 14.866 -19.547 1.737 1.00 88.94 276 GLY A C 1
ATOM 2113 O O . GLY A 1 276 ? 15.233 -19.605 2.909 1.00 88.94 276 GLY A O 1
ATOM 2114 N N . LYS A 1 277 ? 14.839 -18.390 1.062 1.00 94.12 277 LYS A N 1
ATOM 2115 C CA . LYS A 1 277 ? 15.186 -17.079 1.637 1.00 94.12 277 LYS A CA 1
ATOM 2116 C C . LYS A 1 277 ? 14.067 -16.067 1.358 1.00 94.12 277 LYS A C 1
ATOM 2118 O O . LYS A 1 277 ? 14.234 -15.197 0.502 1.00 94.12 277 LYS A O 1
ATOM 2123 N N . PRO A 1 278 ? 12.905 -16.209 2.022 1.00 96.69 278 PRO A N 1
ATOM 2124 C CA . PRO A 1 278 ? 11.770 -15.325 1.796 1.00 96.69 278 PRO A CA 1
ATOM 2125 C C . PRO A 1 278 ? 12.103 -13.886 2.202 1.00 96.69 278 PRO A C 1
ATOM 2127 O O . PRO A 1 278 ? 12.752 -13.643 3.218 1.00 96.69 278 PRO A O 1
ATOM 2130 N N . GLN A 1 279 ? 11.605 -12.934 1.422 1.00 97.31 279 GLN A N 1
ATOM 2131 C CA . GLN A 1 279 ? 11.793 -11.504 1.646 1.00 97.31 279 GLN A CA 1
ATOM 2132 C C . GLN A 1 279 ? 10.447 -10.830 1.893 1.00 97.31 279 GLN A C 1
ATOM 2134 O O . GLN A 1 279 ? 9.595 -10.823 1.010 1.00 97.31 279 GLN A O 1
ATOM 2139 N N . TYR A 1 280 ? 10.238 -10.263 3.079 1.00 98.25 280 TYR A N 1
ATOM 2140 C CA . TYR A 1 280 ? 8.977 -9.619 3.442 1.00 98.25 280 TYR A CA 1
ATOM 2141 C C . TYR A 1 280 ? 9.032 -8.105 3.249 1.00 98.25 280 TYR A C 1
ATOM 2143 O O . TYR A 1 280 ? 9.870 -7.416 3.834 1.00 98.25 280 TYR A O 1
ATOM 2151 N N . TYR A 1 281 ? 8.064 -7.579 2.506 1.00 97.06 281 TYR A N 1
ATOM 2152 C CA . TYR A 1 281 ? 7.815 -6.150 2.335 1.00 97.06 281 TYR A CA 1
ATOM 2153 C C . TYR A 1 281 ? 6.543 -5.786 3.086 1.00 97.06 281 TYR A C 1
ATOM 2155 O O . TYR A 1 281 ? 5.454 -6.235 2.729 1.00 97.06 281 TYR A O 1
ATOM 2163 N N . ILE A 1 282 ? 6.693 -5.026 4.171 1.00 97.56 282 ILE A N 1
ATOM 2164 C CA . ILE A 1 282 ? 5.638 -4.820 5.169 1.00 97.56 282 ILE A CA 1
ATOM 2165 C C . ILE A 1 282 ? 5.396 -3.329 5.375 1.00 97.56 282 ILE A C 1
ATOM 2167 O O . ILE A 1 282 ? 6.328 -2.520 5.360 1.00 97.56 282 ILE A O 1
ATOM 2171 N N . SER A 1 283 ? 4.141 -2.962 5.609 1.00 96.44 283 SER A N 1
ATOM 2172 C CA . SER A 1 283 ? 3.748 -1.652 6.135 1.00 96.44 283 SER A CA 1
ATOM 2173 C C . SER A 1 283 ? 2.478 -1.779 6.971 1.00 96.44 283 SER A C 1
ATOM 2175 O O . SER A 1 283 ? 1.674 -2.691 6.766 1.00 96.44 283 SER A O 1
ATOM 2177 N N . CYS A 1 284 ? 2.289 -0.846 7.902 1.00 98.06 284 CYS A N 1
ATOM 2178 C CA . CYS A 1 284 ? 1.069 -0.737 8.696 1.00 98.06 284 CYS A CA 1
ATOM 2179 C C . CYS A 1 284 ? 0.443 0.635 8.533 1.00 98.06 284 CYS A C 1
ATOM 2181 O O . CYS A 1 284 ? 1.152 1.630 8.423 1.00 98.06 284 CYS A O 1
ATOM 2183 N N . ALA A 1 285 ? -0.874 0.699 8.616 1.00 97.94 285 ALA A N 1
ATOM 2184 C CA . ALA A 1 285 ? -1.627 1.933 8.633 1.00 97.94 285 ALA A CA 1
ATOM 2185 C C . ALA A 1 285 ? -2.584 1.994 9.815 1.00 97.94 285 ALA A C 1
ATOM 2187 O O . ALA A 1 285 ? -3.040 0.963 10.303 1.00 97.94 285 ALA A O 1
ATOM 2188 N N . GLN A 1 286 ? -2.877 3.207 10.265 1.00 97.69 286 GLN A N 1
ATOM 2189 C CA . GLN A 1 286 ? -3.740 3.479 11.407 1.00 97.69 286 GLN A CA 1
ATOM 2190 C C . GLN A 1 286 ? -5.149 3.775 10.906 1.00 97.69 286 GLN A C 1
ATOM 2192 O O . GLN A 1 286 ? -5.352 4.725 10.143 1.00 97.69 286 GLN A O 1
ATOM 2197 N N . ILE A 1 287 ? -6.119 2.969 11.332 1.00 98.06 287 ILE A N 1
ATOM 2198 C CA . ILE A 1 287 ? -7.526 3.168 10.985 1.00 98.06 287 ILE A CA 1
ATOM 2199 C C . ILE A 1 287 ? -8.428 3.019 12.212 1.00 98.06 287 ILE A C 1
ATOM 2201 O O . ILE A 1 287 ? -8.115 2.270 13.136 1.00 98.06 287 ILE A O 1
ATOM 2205 N N . THR A 1 288 ? -9.582 3.675 12.177 1.00 98.00 288 THR A N 1
ATOM 2206 C CA . THR A 1 288 ? -10.687 3.452 13.114 1.00 98.00 288 THR A CA 1
ATOM 2207 C C . THR A 1 288 ? -11.854 2.864 12.332 1.00 98.00 288 THR A C 1
ATOM 2209 O O . THR A 1 288 ? -12.424 3.519 11.460 1.00 98.00 288 THR A O 1
ATOM 2212 N N . VAL A 1 289 ? -12.208 1.614 12.617 1.00 98.12 289 VAL A N 1
ATOM 2213 C CA . VAL A 1 289 ? -13.359 0.949 12.004 1.00 98.12 289 VAL A CA 1
ATOM 2214 C C . VAL A 1 289 ? -14.640 1.415 12.693 1.00 98.12 289 VAL A C 1
ATOM 2216 O O . VAL A 1 289 ? -14.756 1.326 13.916 1.00 98.12 289 VAL A O 1
ATOM 2219 N N . THR A 1 290 ? -15.615 1.888 11.918 1.00 97.12 290 THR A N 1
ATOM 2220 C CA . THR A 1 290 ? -16.930 2.348 12.400 1.00 97.12 290 THR A CA 1
ATOM 2221 C C . THR A 1 290 ? -18.068 1.512 11.813 1.00 97.12 290 THR A C 1
ATOM 2223 O O . THR A 1 290 ? -17.891 0.830 10.805 1.00 97.12 290 THR A O 1
ATOM 2226 N N . GLY A 1 291 ? -19.253 1.536 12.434 1.00 93.56 291 GLY A N 1
ATOM 2227 C CA . GLY A 1 291 ? -20.434 0.824 11.913 1.00 93.56 291 GLY A CA 1
ATOM 2228 C C . GLY A 1 291 ? -20.255 -0.697 11.799 1.00 93.56 291 GLY A C 1
ATOM 2229 O O . GLY A 1 291 ? -20.888 -1.335 10.962 1.00 93.56 291 GLY A O 1
ATOM 2230 N N . GLY A 1 292 ? -19.342 -1.252 12.594 1.00 94.44 292 GLY A N 1
ATOM 2231 C CA . GLY A 1 292 ? -19.003 -2.666 12.638 1.00 94.44 292 GLY A CA 1
ATOM 2232 C C . GLY A 1 292 ? -19.968 -3.529 13.452 1.00 94.44 292 GLY A C 1
ATOM 2233 O O . GLY A 1 292 ? -20.820 -3.013 14.175 1.00 94.44 292 GLY A O 1
ATOM 2234 N N . GLY A 1 293 ? -19.805 -4.850 13.350 1.00 94.38 293 GLY A N 1
ATOM 2235 C CA . GLY A 1 293 ? -20.612 -5.851 14.057 1.00 94.38 293 GLY A CA 1
ATOM 2236 C C . GLY A 1 293 ? -19.992 -6.357 15.365 1.00 94.38 293 GLY A C 1
ATOM 2237 O O . GLY A 1 293 ? -19.258 -5.647 16.050 1.00 94.38 293 GLY A O 1
ATOM 2238 N N . SER A 1 294 ? -20.289 -7.610 15.712 1.00 96.50 294 SER A N 1
ATOM 2239 C CA . SER A 1 294 ? -19.817 -8.285 16.933 1.00 96.50 294 SER A CA 1
ATOM 2240 C C . SER A 1 294 ? -18.979 -9.532 16.624 1.00 96.50 294 SER A C 1
ATOM 2242 O O . SER A 1 294 ? -18.950 -10.478 17.413 1.00 96.50 294 SER A O 1
ATOM 2244 N N . GLY A 1 295 ? -18.342 -9.572 15.452 1.00 96.75 295 GLY A N 1
ATOM 2245 C CA . GLY A 1 295 ? -17.516 -10.690 15.014 1.00 96.75 295 GLY A CA 1
ATOM 2246 C C . GLY A 1 295 ? -16.315 -10.928 15.928 1.00 96.75 295 GLY A C 1
ATOM 2247 O O . GLY A 1 295 ? -15.719 -9.995 16.464 1.00 96.75 295 GLY A O 1
ATOM 2248 N N . ASN A 1 296 ? -15.931 -12.194 16.085 1.00 96.12 296 ASN A N 1
ATOM 2249 C CA . ASN A 1 296 ? -14.760 -12.592 16.863 1.00 96.12 296 ASN A CA 1
ATOM 2250 C C . ASN A 1 296 ? -13.806 -13.420 15.986 1.00 96.12 296 ASN A C 1
ATOM 2252 O O . ASN A 1 296 ? -13.851 -14.652 16.033 1.00 96.12 296 ASN A O 1
ATOM 2256 N N . PRO A 1 297 ? -12.992 -12.771 15.134 1.00 96.31 297 PRO A N 1
ATOM 2257 C CA . PRO A 1 297 ? -12.076 -13.482 14.253 1.00 96.31 297 PRO A CA 1
ATOM 2258 C C . PRO A 1 297 ? -11.021 -14.261 15.054 1.00 96.31 297 PRO A C 1
ATOM 2260 O O . PRO A 1 297 ? -10.555 -13.768 16.088 1.00 96.31 297 PRO A O 1
ATOM 2263 N N . PRO A 1 298 ? -10.583 -15.439 14.573 1.00 95.25 298 PRO A N 1
ATOM 2264 C CA . PRO A 1 298 ? -9.429 -16.119 15.145 1.00 95.25 298 PRO A CA 1
ATOM 2265 C C . PRO A 1 298 ? -8.182 -15.249 14.954 1.00 95.25 298 PRO A C 1
ATOM 2267 O O . PRO A 1 298 ? -7.852 -14.855 13.834 1.00 95.25 298 PRO A O 1
ATOM 2270 N N . LYS A 1 299 ? -7.501 -14.942 16.060 1.00 97.56 299 LYS A N 1
ATOM 2271 C CA . LYS A 1 299 ? -6.337 -14.051 16.083 1.00 97.56 299 LYS A CA 1
ATOM 2272 C C . LYS A 1 299 ? -5.035 -14.820 16.249 1.00 97.56 299 LYS A C 1
ATOM 2274 O O . LYS A 1 299 ? -4.993 -15.867 16.895 1.00 97.56 299 LYS A O 1
ATOM 2279 N N . VAL A 1 300 ? -3.976 -14.255 15.686 1.00 98.31 300 VAL A N 1
ATOM 2280 C CA . VAL A 1 300 ? -2.591 -14.716 15.797 1.00 98.31 300 VAL A CA 1
ATOM 2281 C C . VAL A 1 300 ? -1.685 -13.579 16.265 1.00 98.31 300 VAL A C 1
ATOM 2283 O O . VAL A 1 300 ? -2.035 -12.397 16.174 1.00 98.31 300 VAL A O 1
ATOM 2286 N N . SER A 1 301 ? -0.499 -13.941 16.751 1.00 98.06 301 SER A N 1
ATOM 2287 C CA . SER A 1 301 ? 0.577 -12.993 17.048 1.00 98.06 301 SER A CA 1
ATOM 2288 C C . SER A 1 301 ? 1.450 -12.759 15.819 1.00 98.06 301 SER A C 1
ATOM 2290 O O . SER A 1 301 ? 1.757 -13.691 15.076 1.00 98.06 301 SER A O 1
ATOM 2292 N N . ILE A 1 302 ? 1.899 -11.521 15.634 1.00 97.75 302 ILE A N 1
ATOM 2293 C CA . ILE A 1 302 ? 2.970 -11.177 14.697 1.00 97.75 302 ILE A CA 1
ATOM 2294 C C . ILE A 1 302 ? 4.071 -10.501 15.530 1.00 97.75 302 ILE A C 1
ATOM 2296 O O . ILE A 1 302 ? 3.745 -9.559 16.253 1.00 97.75 302 ILE A O 1
ATOM 2300 N N . PRO A 1 303 ? 5.337 -10.965 15.476 1.00 96.56 303 PRO A N 1
ATOM 2301 C CA . PRO A 1 303 ? 5.792 -12.219 14.857 1.00 96.56 303 PRO A CA 1
ATOM 2302 C C . PRO A 1 303 ? 5.179 -13.477 15.516 1.00 96.56 303 PRO A C 1
ATOM 2304 O O . PRO A 1 303 ? 4.642 -13.414 16.621 1.00 96.56 303 PRO A O 1
ATOM 2307 N N . GLY A 1 304 ? 5.261 -14.624 14.828 1.00 94.75 304 GLY A N 1
ATOM 2308 C CA . GLY A 1 304 ? 4.848 -15.942 15.349 1.00 94.75 304 GLY A CA 1
ATOM 2309 C C . GLY A 1 304 ? 3.738 -16.659 14.569 1.00 94.75 304 GLY A C 1
ATOM 2310 O O . GLY A 1 304 ? 3.572 -17.863 14.726 1.00 94.75 304 GLY A O 1
ATOM 2311 N N . TYR A 1 305 ? 3.005 -15.957 13.701 1.00 96.06 305 TYR A N 1
ATOM 2312 C CA . TYR A 1 305 ? 1.948 -16.546 12.862 1.00 96.06 305 TYR A CA 1
ATOM 2313 C C . TYR A 1 305 ? 2.457 -17.491 11.760 1.00 96.06 305 TYR A C 1
ATOM 2315 O O . TYR A 1 305 ? 1.668 -18.258 11.210 1.00 96.06 305 TYR A O 1
ATOM 2323 N N . VAL A 1 306 ? 3.750 -17.427 11.431 1.00 95.50 306 VAL A N 1
ATOM 2324 C CA . VAL A 1 306 ? 4.426 -18.291 10.454 1.00 95.50 306 VAL A CA 1
ATOM 2325 C C . VAL A 1 306 ? 5.687 -18.891 11.060 1.00 95.50 306 VAL A C 1
ATOM 2327 O O . VAL A 1 306 ? 6.385 -18.254 11.851 1.00 95.50 306 VAL A O 1
ATOM 2330 N N . SER A 1 307 ? 5.984 -20.124 10.658 1.00 92.75 307 SER A N 1
ATOM 2331 C CA . SER A 1 307 ? 7.234 -20.816 10.968 1.00 92.75 307 SER A CA 1
ATOM 2332 C C . SER A 1 307 ? 8.256 -20.584 9.856 1.00 92.75 307 SER A C 1
ATOM 2334 O O . SER A 1 307 ? 7.887 -20.519 8.688 1.00 92.75 307 SER A O 1
ATOM 2336 N N . ALA A 1 308 ? 9.552 -20.561 10.183 1.00 89.38 308 ALA A N 1
ATOM 2337 C CA . ALA A 1 308 ? 10.617 -20.547 9.173 1.00 89.38 308 ALA A CA 1
ATOM 2338 C C . ALA A 1 308 ? 10.584 -21.788 8.254 1.00 89.38 308 ALA A C 1
ATOM 2340 O O . ALA A 1 308 ? 11.085 -21.740 7.136 1.00 89.38 308 ALA A O 1
ATOM 2341 N N . SER A 1 309 ? 9.983 -22.887 8.721 1.00 92.00 309 SER A N 1
ATOM 2342 C CA . SER A 1 309 ? 9.786 -24.130 7.969 1.00 92.00 309 SER A CA 1
ATOM 2343 C C . SER A 1 309 ? 8.421 -24.233 7.277 1.00 92.00 309 SER A C 1
ATOM 2345 O O . SER A 1 309 ? 8.075 -25.310 6.793 1.00 92.00 309 SER A O 1
ATOM 2347 N N . ASP A 1 310 ? 7.630 -23.154 7.232 1.00 95.88 310 ASP A N 1
ATOM 2348 C CA . ASP A 1 310 ? 6.366 -23.141 6.492 1.00 95.88 310 ASP A CA 1
ATOM 2349 C C . ASP A 1 310 ? 6.620 -23.511 5.010 1.00 95.88 310 ASP A C 1
ATOM 2351 O O . ASP A 1 310 ? 7.455 -22.873 4.354 1.00 95.88 310 ASP A O 1
ATOM 2355 N N . PRO A 1 311 ? 5.932 -24.527 4.452 1.00 94.75 311 PRO A N 1
ATOM 2356 C CA . PRO A 1 311 ? 6.143 -24.958 3.070 1.00 94.75 311 PRO A CA 1
ATOM 2357 C C . PRO A 1 311 ? 5.942 -23.843 2.037 1.00 94.75 311 PRO A C 1
ATOM 2359 O O . PRO A 1 311 ? 6.614 -23.837 1.007 1.00 94.75 311 PRO A O 1
ATOM 2362 N N . GLY A 1 312 ? 5.054 -22.881 2.311 1.00 95.50 312 GLY A N 1
ATOM 2363 C CA . GLY A 1 312 ? 4.814 -21.728 1.445 1.00 95.50 312 GLY A CA 1
ATOM 2364 C C . GLY A 1 312 ? 5.964 -20.714 1.434 1.00 95.50 312 GLY A C 1
ATOM 2365 O O . GLY A 1 312 ? 6.022 -19.886 0.524 1.00 95.50 312 GLY A O 1
ATOM 2366 N N . LEU A 1 313 ? 6.883 -20.790 2.404 1.00 95.94 313 LEU A N 1
ATOM 2367 C CA . LEU A 1 313 ? 8.115 -19.994 2.477 1.00 95.94 313 LEU A CA 1
ATOM 2368 C C . LEU A 1 313 ? 9.342 -20.753 1.962 1.00 95.94 313 LEU A C 1
ATOM 2370 O O . LEU A 1 313 ? 10.234 -20.153 1.365 1.00 95.94 313 LEU A O 1
ATOM 2374 N N . ALA A 1 314 ? 9.384 -22.070 2.178 1.00 92.25 314 ALA A N 1
ATOM 2375 C CA . ALA A 1 314 ? 10.484 -22.934 1.747 1.00 92.25 314 ALA A CA 1
ATOM 2376 C C . ALA A 1 314 ? 10.396 -23.364 0.267 1.00 92.25 314 ALA A C 1
ATOM 2378 O O . ALA A 1 314 ? 11.319 -24.000 -0.243 1.00 92.25 314 ALA A O 1
ATOM 2379 N N . VAL A 1 315 ? 9.294 -23.045 -0.422 1.00 93.25 315 VAL A N 1
ATOM 2380 C CA . VAL A 1 315 ? 9.040 -23.454 -1.809 1.00 93.25 315 VAL A CA 1
ATOM 2381 C C . VAL A 1 315 ? 10.149 -23.003 -2.774 1.00 93.25 315 VAL A C 1
ATOM 2383 O O . VAL A 1 315 ? 10.620 -21.867 -2.736 1.00 93.25 315 VAL A O 1
ATOM 2386 N N . ASN A 1 316 ? 10.531 -23.890 -3.696 1.00 95.38 316 ASN A N 1
ATOM 2387 C CA . ASN A 1 316 ? 11.284 -23.521 -4.891 1.00 95.38 316 ASN A CA 1
ATOM 2388 C C . ASN A 1 316 ? 10.293 -23.250 -6.029 1.00 95.38 316 ASN A C 1
ATOM 2390 O O . ASN A 1 316 ? 9.625 -24.164 -6.503 1.00 95.38 316 ASN A O 1
ATOM 2394 N N . ILE A 1 317 ? 10.189 -21.992 -6.457 1.00 96.19 317 ILE A N 1
ATOM 2395 C CA . ILE A 1 317 ? 9.195 -21.567 -7.452 1.00 96.19 317 ILE A CA 1
ATOM 2396 C C . ILE A 1 317 ? 9.594 -21.877 -8.905 1.00 96.19 317 ILE A C 1
ATOM 2398 O O . ILE A 1 317 ? 8.793 -21.651 -9.810 1.00 96.19 317 ILE A O 1
ATOM 2402 N N . TYR A 1 318 ? 10.815 -22.373 -9.133 1.00 94.50 318 TYR A N 1
ATOM 2403 C CA . TYR A 1 318 ? 11.361 -22.607 -10.472 1.00 94.50 318 TYR A CA 1
ATOM 2404 C C . TYR A 1 318 ? 11.432 -24.085 -10.843 1.00 94.50 318 TYR A C 1
ATOM 2406 O O . TYR A 1 318 ? 11.145 -24.433 -11.986 1.00 94.50 318 TYR A O 1
ATOM 2414 N N . ASN A 1 319 ? 11.854 -24.952 -9.914 1.00 92.38 319 ASN A N 1
ATOM 2415 C CA . ASN A 1 319 ? 12.073 -26.362 -10.223 1.00 92.38 319 ASN A CA 1
ATOM 2416 C C . ASN A 1 319 ? 11.920 -27.293 -8.997 1.00 92.38 319 ASN A C 1
ATOM 2418 O O . ASN A 1 319 ? 12.675 -27.135 -8.033 1.00 92.38 319 ASN A O 1
ATOM 2422 N N . PRO A 1 320 ? 11.022 -28.298 -9.048 1.00 93.50 320 PRO A N 1
ATOM 2423 C CA . PRO A 1 320 ? 9.947 -28.430 -10.036 1.00 93.50 320 PRO A CA 1
ATOM 2424 C C . PRO A 1 320 ? 8.978 -27.244 -9.936 1.00 93.50 320 PRO A C 1
ATOM 2426 O O . PRO A 1 320 ? 8.780 -26.694 -8.855 1.00 93.50 320 PRO A O 1
ATOM 2429 N N . VAL A 1 321 ? 8.378 -26.841 -11.060 1.00 95.00 321 VAL A N 1
ATOM 2430 C CA . VAL A 1 321 ? 7.371 -25.770 -11.052 1.00 95.00 321 VAL A CA 1
ATOM 2431 C C . VAL A 1 321 ? 6.195 -26.202 -10.162 1.00 95.00 321 VAL A C 1
ATOM 2433 O O . VAL A 1 321 ? 5.641 -27.281 -10.394 1.00 95.00 321 VAL A O 1
ATOM 2436 N N . PRO A 1 322 ? 5.791 -25.400 -9.157 1.00 95.75 322 PRO A N 1
ATOM 2437 C CA . PRO A 1 322 ? 4.717 -25.789 -8.253 1.00 95.75 322 PRO A CA 1
ATOM 2438 C C . PRO A 1 322 ? 3.382 -26.007 -8.975 1.00 95.75 322 PRO A C 1
ATOM 2440 O O . PRO A 1 322 ? 2.943 -25.180 -9.774 1.00 95.75 322 PRO A O 1
ATOM 2443 N N . THR A 1 323 ? 2.698 -27.099 -8.638 1.00 96.25 323 THR A N 1
ATOM 2444 C CA . THR A 1 323 ? 1.326 -27.407 -9.089 1.00 96.25 323 THR A CA 1
ATOM 2445 C C . THR A 1 323 ? 0.262 -27.030 -8.056 1.00 96.25 323 THR A C 1
ATOM 2447 O O . THR A 1 323 ? -0.929 -27.045 -8.354 1.00 96.25 323 THR A O 1
ATOM 2450 N N . SER A 1 324 ? 0.693 -26.666 -6.848 1.00 96.31 324 SER A N 1
ATOM 2451 C CA . SER A 1 324 ? -0.136 -26.149 -5.762 1.00 96.31 324 SER A CA 1
ATOM 2452 C C . SER A 1 324 ? 0.677 -25.181 -4.904 1.00 96.31 324 SER A C 1
ATOM 2454 O O . SER A 1 324 ? 1.895 -25.321 -4.799 1.00 96.31 324 SER A O 1
ATOM 2456 N N . TYR A 1 325 ? 0.010 -24.227 -4.262 1.00 97.44 325 TYR A N 1
ATOM 2457 C CA . TYR A 1 325 ? 0.627 -23.250 -3.370 1.00 97.44 325 TYR A CA 1
ATOM 2458 C C . TYR A 1 325 ? -0.403 -22.771 -2.350 1.00 97.44 325 TYR A C 1
ATOM 2460 O O . TYR A 1 325 ? -1.510 -22.387 -2.729 1.00 97.44 325 TYR A O 1
ATOM 2468 N N . THR A 1 326 ? -0.012 -22.754 -1.080 1.00 97.69 326 THR A N 1
ATOM 2469 C CA . THR A 1 326 ? -0.817 -22.220 0.021 1.00 97.69 326 THR A CA 1
ATOM 2470 C C . THR A 1 326 ? -0.134 -20.971 0.549 1.00 97.69 326 THR A C 1
ATOM 2472 O O . THR A 1 326 ? 1.060 -21.003 0.844 1.00 97.69 326 THR A O 1
ATOM 2475 N N . VAL A 1 327 ? -0.881 -19.872 0.665 1.00 98.25 327 VAL A N 1
ATOM 2476 C CA . VAL A 1 327 ? -0.357 -18.640 1.261 1.00 98.25 327 VAL A CA 1
ATOM 2477 C C . VAL A 1 327 ? -0.090 -18.882 2.756 1.00 98.25 327 VAL A C 1
ATOM 2479 O O . VAL A 1 327 ? -0.997 -19.353 3.447 1.00 98.25 327 VAL A O 1
ATOM 2482 N N . PRO A 1 328 ? 1.108 -18.556 3.276 1.00 97.56 328 PRO A N 1
ATOM 2483 C CA . PRO A 1 328 ? 1.432 -18.726 4.691 1.00 97.56 328 PRO A CA 1
ATOM 2484 C C . PRO A 1 328 ? 0.488 -17.972 5.643 1.00 97.56 328 PRO A C 1
ATOM 2486 O O . PRO A 1 328 ? -0.123 -16.953 5.294 1.00 97.56 328 PRO A O 1
ATOM 2489 N N . GLY A 1 329 ? 0.402 -18.451 6.885 1.00 96.88 329 GLY A N 1
ATOM 2490 C CA . GLY A 1 329 ? -0.368 -17.818 7.960 1.00 96.88 329 GLY A CA 1
ATOM 2491 C C . GLY A 1 329 ? -1.822 -18.308 8.093 1.00 96.88 329 GLY A C 1
ATOM 2492 O O . GLY A 1 329 ? -2.207 -19.314 7.498 1.00 96.88 329 GLY A O 1
ATOM 2493 N N . PRO A 1 330 ? -2.657 -17.623 8.901 1.00 97.25 330 PRO A N 1
ATOM 2494 C CA . PRO A 1 330 ? -4.027 -18.057 9.178 1.00 97.25 330 PRO A CA 1
ATOM 2495 C C . PRO A 1 330 ? -4.924 -17.949 7.939 1.00 97.25 330 PRO A C 1
ATOM 2497 O O . PRO A 1 330 ? -4.609 -17.235 6.987 1.00 97.25 330 PRO A O 1
ATOM 2500 N N . ARG A 1 331 ? -6.083 -18.616 7.972 1.00 97.75 331 ARG A N 1
ATOM 2501 C CA . ARG A 1 331 ? -7.114 -18.461 6.934 1.00 97.75 331 ARG A CA 1
ATOM 2502 C C . ARG A 1 331 ? -7.677 -17.038 6.920 1.00 97.75 331 ARG A C 1
ATOM 2504 O O . ARG A 1 331 ? -7.741 -16.383 7.960 1.00 97.75 331 ARG A O 1
ATOM 2511 N N . VAL A 1 332 ? -8.135 -16.598 5.748 1.00 98.50 332 VAL A N 1
ATOM 2512 C CA . VAL A 1 332 ? -8.888 -15.347 5.601 1.00 98.50 332 VAL A CA 1
ATOM 2513 C C . VAL A 1 332 ? -10.192 -15.429 6.395 1.00 98.50 332 VAL A C 1
ATOM 2515 O O . VAL A 1 332 ? -10.963 -16.376 6.242 1.00 98.50 332 VAL A O 1
ATOM 2518 N N . TRP A 1 333 ? -10.444 -14.424 7.228 1.00 98.25 333 TRP A N 1
ATOM 2519 C CA . TRP A 1 333 ? -11.719 -14.222 7.896 1.00 98.25 333 TRP A CA 1
ATOM 2520 C C . TRP A 1 333 ? -12.595 -13.261 7.088 1.00 98.25 333 TRP A C 1
ATOM 2522 O O . TRP A 1 333 ? -12.173 -12.160 6.738 1.00 98.25 333 TRP A O 1
ATOM 2532 N N . THR A 1 334 ? -13.822 -13.686 6.795 1.00 93.19 334 THR A N 1
ATOM 2533 C CA . THR A 1 334 ? -14.735 -12.996 5.869 1.00 93.19 334 THR A CA 1
ATOM 2534 C C . THR A 1 334 ? -15.905 -12.288 6.552 1.00 93.19 334 THR A C 1
ATOM 2536 O O . THR A 1 334 ? -16.700 -11.658 5.853 1.00 93.19 334 THR A O 1
ATOM 2539 N N . GLY A 1 335 ? -15.997 -12.333 7.890 1.00 87.81 335 GLY A N 1
ATOM 2540 C CA . GLY A 1 335 ? -17.105 -11.748 8.665 1.00 87.81 335 GLY A CA 1
ATOM 2541 C C . GLY A 1 335 ? -17.994 -12.786 9.324 1.00 87.81 335 GLY A C 1
ATOM 2542 O O . GLY A 1 335 ? -18.349 -13.754 8.624 1.00 87.81 335 GLY A O 1
#

InterPro domains:
  IPR004839 Aminotransferase, class I/classII, large domain [PF00155] (1-134)
  IPR005103 Auxiliary Activity family 9, catalytic domain [PF03443] (151-325)
  IPR005103 Auxiliary Activity family 9, catalytic domain [cd21175] (140-333)
  IPR015421 Pyridoxal phosphate-dependent transferase, major domain [G3DSA:3.40.640.10] (1-49)
  IPR015422 Pyridoxal phosphate-dependent transferase, small domain [G3DSA:3.90.1150.10] (50-140)
  IPR015424 Pyridoxal phosphate-dependent transferase [SSF53383] (1-101)
  IPR049892 Auxiliary Activity family 9 [PTHR33353] (148-335)

Organism: NCBI:txid2316362

Secondary structure (DSSP, 8-state):
-TTTS--TT--------S-HHHHHHHHHHGGGGPPPHHHHHHHHHHHH-HHHHHHHHHHHHHHHHHHHHHHHHHHHHTT-EEEPPSSSS--EEE-IIIIIS-HHHHHHHHT--TTS-HHHHHHHHHHHHHHTS----SSEEEETTEEESTTEE--SSSPPB--TTSTHHHH-SSPPPP---EEEETTSEEEEE-SS---S-S-EEEEEEEPPTT--TTT----SEEEEEEEEE-EETTTTEETTTT-SEEEEE--TTSBSEEEEEEEEEEE-SSTT--EEEEEEEEEEEES-B------EETTTSS-TT-HHHH--SSSSPPS----SSSPPP--

Radius of gyration: 24.72 Å; chains: 1; bounding box: 60×58×62 Å

Sequence (335 aa):
MSKDFDANGFRAGVLFTRNDELFKSILATSIFMLVASPTAGLWSALLNDQGALETYVERNQEALRGAYEHITRWLRFHGVSYLPSAAGHFLMVDLRQKLLTQVEAYGSMVGITEDQNMVERERSLQGYLATQCKVVLGLGIIAGGVQSNAAVRQPLNNTPVEAVNSQAMVCNNNPRGASETISVSAGSTVGFKLDNTLYHQGPAAIYLGQVPRGQAAASWNGAGSAWFKIAEWGARFNPFQFTTQNLSQLSTTIPRNTPSGDYLLRIEQIGLHVAGKPQYYISCAQITVTGGGSGNPPKVSIPGYVSASDPGLAVNIYNPVPTSYTVPGPRVWTG

Foldseek 3Di:
DCFVQVPPPQDDDDDDDPDVVVVVVCVVVCVVVDDPPVSVVVVVVCVPPPVNVVVSVVVVVVVQVVVLCVVVVVCVVVVWDWDDDPDGDDTGTDCCVPAQVPCVVCCVQLVHDPPDDSVVSVQSNVLNCVPVVVNDDAWAKQAQSGGDPLQKQAEPDQFFDFDLQDLCLQAHDNGHARPDAAEHEAQGKIWTFARFQDAFFFKKWKKKFADPPPDFLRPDSSFDFRIATADMWGFDVPPTGTPRGRDRMDMDGRAQQPDWAKIKIKMWTWRCQDALGITIDIMIGIYTYPNHHPDDGRTDGGSPQFDSPPCLNNDDCVPPHDRDHDHGGDDHDRD

pLDDT: mean 89.5, std 9.46, range [47.75, 98.81]